Protein AF-A0A9D6LEV8-F1 (afdb_monomer_lite)

Secondary structure (DSSP, 8-state):
-------------------SSSHHHHHHHHHHHHHHHHHHHHHHHHHHHHHHHHHHHHHHHHHHHHHHHHHHHHHHHHHHHHHHHHHHHHHHHHHHHHHHHHHHHHHHHHHHHHHHHHHHHHHHHHHHHHHHHHHHHHHHHHHHHHHHHHTTS---HHHHHHHHHHHHHHHHHHHHHS---------

Foldseek 3Di:
DDDDDDDDDDDDDDDDDDDDDPPVVVVVVVVVVVVVVVVVVVVVVVVVVVVVVVVVVVVVVVVVVVVVVVVVVVVVVVVVVVVVVVVVVVVVVVVVVVVVVVVVVVVVVVVVVVVVVLVVLLVVLVVVVVVLVVVVVVVVVVCVVVVVVVVPDDDDPVVVVVVVVVVVVSVVSNVVSDDDDDPPPDD

Sequence (187 aa):
MRILVWFQAATLALTVATPAAGANEADDQKMLRAQRLLRQVSQERDVLQAEVSQLKSQMNDLNQKLVSLKKNSENALARSRESNSVLSANVAQLTLNLRQTESAKNQLQETLTDQAQQIEFCEVNNVKLVQINRELVDRYEKKSAVDALLQREPLTQLKRVEFENIVQEYQDRIEQLTFKQKTISSQ

Structure (mmCIF, N/CA/C/O backbone):
data_AF-A0A9D6LEV8-F1
#
_entry.id   AF-A0A9D6LEV8-F1
#
loop_
_atom_site.group_PDB
_atom_site.id
_atom_site.type_symbol
_atom_site.label_atom_id
_atom_site.label_alt_id
_atom_site.label_comp_id
_atom_site.label_asym_id
_atom_site.label_entity_id
_atom_site.label_seq_id
_atom_site.pdbx_PDB_ins_code
_atom_site.Cartn_x
_atom_site.Cartn_y
_atom_site.Cartn_z
_atom_site.occupancy
_atom_site.B_iso_or_equiv
_atom_site.auth_seq_id
_atom_site.auth_comp_id
_atom_site.auth_asym_id
_atom_site.auth_atom_id
_atom_site.pdbx_PDB_model_num
ATOM 1 N N . MET A 1 1 ? 77.632 -34.900 -78.341 1.00 36.38 1 MET A N 1
ATOM 2 C CA . MET A 1 1 ? 77.253 -35.698 -79.534 1.00 36.38 1 MET A CA 1
ATOM 3 C C . MET A 1 1 ? 76.141 -34.933 -80.243 1.00 36.38 1 MET A C 1
ATOM 5 O O . MET A 1 1 ? 75.161 -34.662 -79.582 1.00 36.38 1 MET A O 1
ATOM 9 N N . ARG A 1 2 ? 76.196 -34.497 -81.503 1.00 37.88 2 ARG A N 1
ATOM 10 C CA . ARG A 1 2 ? 77.129 -34.701 -82.618 1.00 37.88 2 ARG A CA 1
ATOM 11 C C . ARG A 1 2 ? 77.201 -33.391 -83.415 1.00 37.88 2 ARG A C 1
ATOM 13 O O . ARG A 1 2 ? 76.214 -32.681 -83.552 1.00 37.88 2 ARG A O 1
ATOM 20 N N . ILE A 1 3 ? 78.405 -33.123 -83.892 1.00 44.09 3 ILE A N 1
ATOM 21 C CA . ILE A 1 3 ? 78.811 -32.062 -84.811 1.00 44.09 3 ILE A CA 1
ATOM 22 C C . ILE A 1 3 ? 78.230 -32.353 -86.200 1.00 44.09 3 ILE A C 1
ATOM 24 O O . ILE A 1 3 ? 78.235 -33.516 -86.601 1.00 44.09 3 ILE A O 1
ATOM 28 N N . LEU A 1 4 ? 77.834 -31.318 -86.946 1.00 41.16 4 LEU A N 1
ATOM 29 C CA . LEU A 1 4 ? 78.072 -31.253 -88.393 1.00 41.16 4 LEU A CA 1
ATOM 30 C C . LEU A 1 4 ? 77.969 -29.808 -88.889 1.00 41.16 4 LEU A C 1
ATOM 32 O O . LEU A 1 4 ? 76.901 -29.253 -89.118 1.00 41.16 4 LEU A O 1
ATOM 36 N N . VAL A 1 5 ? 79.158 -29.227 -89.007 1.00 42.88 5 VAL A N 1
ATOM 37 C CA . VAL A 1 5 ? 79.503 -28.062 -89.814 1.00 42.88 5 VAL A CA 1
ATOM 38 C C . VAL A 1 5 ? 79.320 -28.432 -91.284 1.00 42.88 5 VAL A C 1
ATOM 40 O O . VAL A 1 5 ? 79.865 -29.449 -91.707 1.00 42.88 5 VAL A O 1
ATOM 43 N N . TRP A 1 6 ? 78.635 -27.590 -92.058 1.00 39.69 6 TRP A N 1
ATOM 44 C CA . TRP A 1 6 ? 78.894 -27.452 -93.489 1.00 39.69 6 TRP A CA 1
ATOM 45 C C . TRP A 1 6 ? 79.024 -25.976 -93.851 1.00 39.69 6 TRP A C 1
ATOM 47 O O . TRP A 1 6 ? 78.330 -25.103 -93.337 1.00 39.69 6 TRP A O 1
ATOM 57 N N . PHE A 1 7 ? 80.031 -25.755 -94.677 1.00 41.12 7 PHE A N 1
ATOM 58 C CA . PHE A 1 7 ? 80.683 -24.513 -95.053 1.00 41.12 7 PHE A CA 1
ATOM 59 C C . PHE A 1 7 ? 80.151 -24.049 -96.420 1.00 41.12 7 PHE A C 1
ATOM 61 O O . PHE A 1 7 ? 79.581 -24.859 -97.146 1.00 41.12 7 PHE A O 1
ATOM 68 N N . GLN A 1 8 ? 80.512 -22.816 -96.798 1.00 39.72 8 GLN A N 1
ATOM 69 C CA . GLN A 1 8 ? 80.404 -22.173 -98.127 1.00 39.72 8 GLN A CA 1
ATOM 70 C C . GLN A 1 8 ? 79.101 -21.375 -98.333 1.00 39.72 8 GLN A C 1
ATOM 72 O O . GLN A 1 8 ? 78.016 -21.930 -98.427 1.00 39.72 8 GLN A O 1
ATOM 77 N N . ALA A 1 9 ? 79.134 -20.049 -98.174 1.00 40.38 9 ALA A N 1
ATOM 78 C CA . ALA A 1 9 ? 79.687 -19.037 -99.090 1.00 40.38 9 ALA A CA 1
ATOM 79 C C . ALA A 1 9 ? 78.703 -18.687 -100.212 1.00 40.38 9 ALA A C 1
ATOM 81 O O . ALA A 1 9 ? 78.437 -19.521 -101.064 1.00 40.38 9 ALA A O 1
ATOM 82 N N . ALA A 1 10 ? 78.225 -17.439 -100.223 1.00 44.28 10 ALA A N 1
ATOM 83 C CA . ALA A 1 10 ? 78.190 -16.583 -101.412 1.00 44.28 10 ALA A CA 1
ATOM 84 C C . ALA A 1 10 ? 77.431 -15.273 -101.128 1.00 44.28 10 ALA A C 1
ATOM 86 O O . ALA A 1 10 ? 76.244 -15.261 -100.826 1.00 44.28 10 ALA A O 1
ATOM 87 N N . THR A 1 11 ? 78.179 -14.182 -101.298 1.00 42.56 11 THR A N 1
ATOM 88 C CA . THR A 1 11 ? 77.782 -12.934 -101.971 1.00 42.56 11 THR A CA 1
ATOM 89 C C . THR A 1 11 ? 76.697 -12.042 -101.364 1.00 42.56 11 THR A C 1
ATOM 91 O O . THR A 1 11 ? 75.498 -12.254 -101.513 1.00 42.56 11 THR A O 1
ATOM 94 N N . LEU A 1 12 ? 77.203 -10.934 -100.811 1.00 41.72 12 LEU A N 1
ATOM 95 C CA . LEU A 1 12 ? 76.707 -9.565 -100.965 1.00 41.72 12 LEU A CA 1
ATOM 96 C C . LEU A 1 12 ? 75.712 -9.378 -102.132 1.00 41.72 12 LEU A C 1
ATOM 98 O O . LEU A 1 12 ? 76.092 -9.453 -103.299 1.00 41.72 12 LEU A O 1
ATOM 102 N N . ALA A 1 13 ? 74.489 -8.979 -101.798 1.00 39.97 13 ALA A N 1
ATOM 103 C CA . ALA A 1 13 ? 73.697 -8.072 -102.616 1.00 39.97 13 ALA A CA 1
ATOM 104 C C . ALA A 1 13 ? 73.079 -7.038 -101.673 1.00 39.97 13 ALA A C 1
ATOM 106 O O . ALA A 1 13 ? 72.082 -7.274 -100.993 1.00 39.97 13 ALA A O 1
ATOM 107 N N . LEU A 1 14 ? 73.759 -5.898 -101.587 1.00 42.69 14 LEU A N 1
ATOM 108 C CA . LEU A 1 14 ? 73.259 -4.685 -100.972 1.00 42.69 14 LEU A CA 1
ATOM 109 C C . LEU A 1 14 ? 72.169 -4.121 -101.893 1.00 42.69 14 LEU A C 1
ATOM 111 O O . LEU A 1 14 ? 72.473 -3.435 -102.864 1.00 42.69 14 LEU A O 1
ATOM 115 N N . THR A 1 15 ? 70.903 -4.395 -101.593 1.00 45.06 15 THR A N 1
ATOM 116 C CA . THR A 1 15 ? 69.793 -3.564 -102.072 1.00 45.06 15 THR A CA 1
ATOM 117 C C . THR A 1 15 ? 69.076 -2.989 -100.870 1.00 45.06 15 THR A C 1
ATOM 119 O O . THR A 1 15 ? 68.341 -3.665 -100.153 1.00 45.06 15 THR A O 1
ATOM 122 N N . VAL A 1 16 ? 69.372 -1.716 -100.647 1.00 47.59 16 VAL A N 1
ATOM 123 C CA . VAL A 1 16 ? 68.740 -0.836 -99.680 1.00 47.59 16 VAL A CA 1
ATOM 124 C C . VAL A 1 16 ? 67.316 -0.562 -100.162 1.00 47.59 16 VAL A C 1
ATOM 126 O O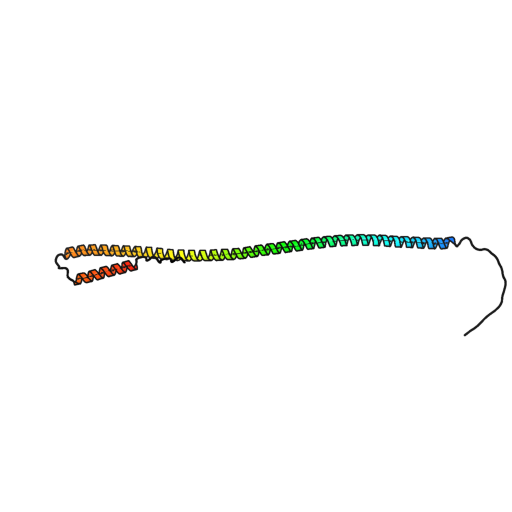 . VAL A 1 16 ? 67.122 0.067 -101.196 1.00 47.59 16 VAL A O 1
ATOM 129 N N . ALA A 1 17 ? 66.328 -1.031 -99.412 1.00 48.88 17 ALA A N 1
ATOM 130 C CA . ALA A 1 17 ? 64.976 -0.485 -99.410 1.00 48.88 17 ALA A CA 1
ATOM 131 C C . ALA A 1 17 ? 64.393 -0.734 -98.017 1.00 48.88 17 ALA A C 1
ATOM 133 O O . ALA A 1 17 ? 63.655 -1.688 -97.778 1.00 48.88 17 ALA A O 1
ATOM 134 N N . THR A 1 18 ? 64.824 0.080 -97.055 1.00 51.38 18 THR A N 1
ATOM 135 C CA . THR A 1 18 ? 64.170 0.158 -95.751 1.00 51.38 18 THR A CA 1
ATOM 136 C C . THR A 1 18 ? 62.807 0.852 -95.866 1.00 51.38 18 THR A C 1
ATOM 138 O O . THR A 1 18 ? 62.555 1.605 -96.807 1.00 51.38 18 THR A O 1
ATOM 141 N N . PRO A 1 19 ? 61.908 0.540 -94.923 1.00 56.62 19 PRO A N 1
ATOM 142 C CA . PRO A 1 19 ? 60.465 0.535 -95.094 1.00 56.62 19 PRO A CA 1
ATOM 143 C C . PRO A 1 19 ? 59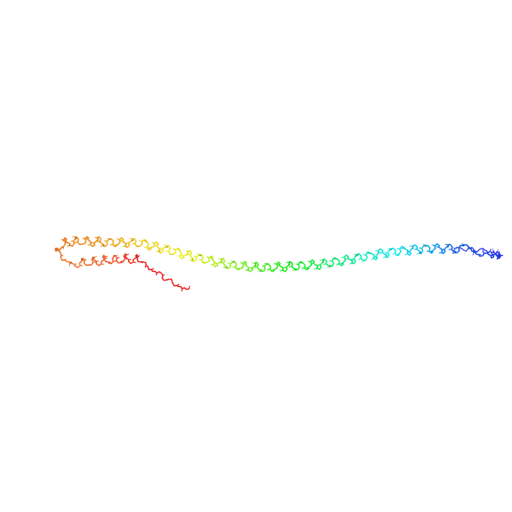.834 1.847 -94.627 1.00 56.62 19 PRO A C 1
ATOM 145 O O . PRO A 1 19 ? 60.359 2.520 -93.745 1.00 56.62 19 PRO A O 1
ATOM 148 N N . ALA A 1 20 ? 58.649 2.169 -95.135 1.00 47.59 20 ALA A N 1
ATOM 149 C CA . ALA A 1 20 ? 57.824 3.231 -94.564 1.00 47.59 20 ALA A CA 1
ATOM 150 C C . ALA A 1 20 ? 56.335 2.916 -94.761 1.00 47.59 20 ALA A C 1
ATOM 152 O O . ALA A 1 20 ? 55.644 3.584 -95.520 1.00 47.59 20 ALA A O 1
ATOM 153 N N . ALA A 1 21 ? 55.853 1.857 -94.102 1.00 51.50 21 ALA A N 1
ATOM 154 C CA . ALA A 1 21 ? 54.410 1.631 -93.935 1.00 51.50 21 ALA A CA 1
ATOM 155 C C . ALA A 1 21 ? 54.025 0.858 -92.652 1.00 51.50 21 ALA A C 1
ATOM 157 O O . ALA A 1 21 ? 52.918 1.034 -92.174 1.00 51.50 21 ALA A O 1
ATOM 158 N N . GLY A 1 22 ? 54.916 0.063 -92.035 1.00 53.84 22 GLY A N 1
ATOM 159 C CA . GLY A 1 22 ? 54.546 -0.818 -90.904 1.00 53.84 22 GLY A CA 1
ATOM 160 C C . GLY A 1 22 ? 54.921 -0.364 -89.481 1.00 53.84 22 GLY A C 1
ATOM 161 O O . GLY A 1 22 ? 54.563 -1.045 -88.525 1.00 53.84 22 GLY A O 1
ATOM 162 N N . ALA A 1 23 ? 55.654 0.741 -89.299 1.00 53.84 23 ALA A N 1
ATOM 163 C CA . ALA A 1 23 ? 56.071 1.195 -87.961 1.00 53.84 23 ALA A CA 1
ATOM 164 C C . ALA A 1 23 ? 54.971 1.982 -87.221 1.00 53.84 23 ALA A C 1
ATOM 166 O O . ALA A 1 23 ? 54.854 1.878 -86.005 1.00 53.84 23 ALA A O 1
ATOM 167 N N . ASN A 1 24 ? 54.120 2.703 -87.956 1.00 56.81 24 ASN A N 1
ATOM 168 C CA . ASN A 1 24 ? 53.060 3.525 -87.367 1.00 56.81 24 ASN A CA 1
ATOM 169 C C . ASN A 1 24 ? 51.861 2.678 -86.889 1.00 56.81 24 ASN A C 1
ATOM 171 O O . ASN A 1 24 ? 51.295 2.959 -85.840 1.00 56.81 24 ASN A O 1
ATOM 175 N N . GLU A 1 25 ? 51.522 1.581 -87.577 1.00 59.00 25 GLU A N 1
ATOM 176 C CA . GLU A 1 25 ? 50.365 0.736 -87.223 1.00 59.00 25 GLU A CA 1
ATOM 177 C C . GLU A 1 25 ? 50.579 -0.100 -85.946 1.00 59.00 25 GLU A C 1
ATOM 179 O O . GLU A 1 25 ? 49.651 -0.299 -85.158 1.00 59.00 25 GLU A O 1
ATOM 184 N N . ALA A 1 26 ? 51.802 -0.587 -85.705 1.00 64.62 26 ALA A N 1
ATOM 185 C CA . ALA A 1 26 ? 52.124 -1.372 -84.510 1.00 64.62 26 ALA A CA 1
ATOM 186 C C . ALA A 1 26 ? 52.161 -0.511 -83.236 1.00 64.62 26 ALA A C 1
ATOM 188 O O . ALA A 1 26 ? 51.770 -0.979 -82.159 1.00 64.62 26 ALA A O 1
ATOM 189 N N . ASP A 1 27 ? 52.604 0.741 -83.348 1.00 71.44 27 ASP A N 1
ATOM 190 C CA . ASP A 1 27 ? 52.589 1.694 -82.240 1.00 71.44 27 ASP A CA 1
ATOM 191 C C . ASP A 1 27 ? 51.183 2.268 -82.000 1.00 71.44 27 ASP A C 1
ATOM 193 O O . ASP A 1 27 ? 50.771 2.365 -80.840 1.00 71.44 27 ASP A O 1
ATOM 197 N N . ASP A 1 28 ? 50.374 2.466 -83.047 1.00 75.81 28 ASP A N 1
ATOM 198 C CA . ASP A 1 28 ? 48.942 2.774 -82.915 1.00 75.81 28 ASP A CA 1
ATOM 199 C C . ASP A 1 28 ? 48.170 1.642 -82.214 1.00 75.81 28 ASP A C 1
ATOM 201 O O . ASP A 1 28 ? 47.355 1.882 -81.316 1.00 75.81 28 ASP A O 1
ATOM 205 N N . GLN A 1 29 ? 48.456 0.375 -82.536 1.00 81.50 29 GLN A N 1
ATOM 206 C CA . GLN A 1 29 ? 47.789 -0.761 -81.895 1.00 81.50 29 GLN A CA 1
ATOM 207 C C . GLN A 1 29 ? 48.132 -0.881 -80.398 1.00 81.50 29 GLN A C 1
ATOM 209 O O . GLN A 1 29 ? 47.261 -1.223 -79.586 1.00 81.50 29 GLN A O 1
ATOM 214 N N . LYS A 1 30 ? 49.381 -0.593 -80.008 1.00 83.38 30 LYS A N 1
ATOM 215 C CA . LYS A 1 30 ? 49.798 -0.541 -78.595 1.00 83.38 30 LYS A CA 1
ATOM 216 C C . LYS A 1 30 ? 49.167 0.645 -77.873 1.00 83.38 30 LYS A C 1
ATOM 218 O O . LYS A 1 30 ? 48.672 0.462 -76.761 1.00 83.38 30 LYS A O 1
ATOM 223 N N . MET A 1 31 ? 49.109 1.812 -78.515 1.00 83.69 31 MET A N 1
ATOM 224 C CA . MET A 1 31 ? 48.456 3.008 -77.978 1.00 83.69 31 MET A CA 1
ATOM 225 C C . MET A 1 31 ? 46.972 2.748 -77.690 1.00 83.69 31 MET A C 1
ATOM 227 O O . MET A 1 31 ? 46.488 3.048 -76.602 1.00 83.69 31 MET A O 1
ATOM 231 N N . LEU A 1 32 ? 46.258 2.083 -78.601 1.00 86.12 32 LEU A N 1
ATOM 232 C CA . LEU A 1 32 ? 44.849 1.713 -78.412 1.00 86.12 32 LEU A CA 1
ATOM 233 C C . LEU A 1 32 ? 44.633 0.686 -77.288 1.00 86.12 32 LEU A C 1
ATOM 235 O O . LEU A 1 32 ? 43.587 0.686 -76.632 1.00 86.12 32 LEU A O 1
ATOM 239 N N . ARG A 1 33 ? 45.583 -0.229 -77.061 1.00 86.50 33 ARG A N 1
ATOM 240 C CA . ARG A 1 33 ? 45.534 -1.160 -75.918 1.00 86.50 33 ARG A CA 1
ATOM 241 C C . ARG A 1 33 ? 45.810 -0.427 -74.608 1.00 86.50 33 ARG A C 1
ATOM 243 O O . ARG A 1 33 ? 45.048 -0.602 -73.663 1.00 86.50 33 ARG A O 1
ATOM 250 N N . ALA A 1 34 ? 46.822 0.436 -74.577 1.00 87.06 34 ALA A N 1
ATOM 251 C CA . ALA A 1 34 ? 47.131 1.276 -73.425 1.00 87.06 34 ALA A CA 1
ATOM 252 C C . ALA A 1 34 ? 45.959 2.207 -73.073 1.00 87.06 34 ALA A C 1
ATOM 254 O O . ALA A 1 34 ? 45.585 2.309 -71.909 1.00 87.06 34 ALA A O 1
ATOM 255 N N . GLN A 1 35 ? 45.303 2.804 -74.071 1.00 90.81 35 GLN A N 1
ATOM 256 C CA . GLN A 1 35 ? 44.132 3.658 -73.874 1.00 90.81 35 GLN A CA 1
ATOM 257 C C . GLN A 1 35 ? 42.928 2.883 -73.314 1.00 90.81 35 GLN A C 1
ATOM 259 O O . GLN A 1 35 ? 42.202 3.402 -72.465 1.00 90.81 35 GLN A O 1
ATOM 264 N N . ARG A 1 36 ? 42.711 1.634 -73.752 1.00 90.81 36 ARG A N 1
ATOM 265 C CA . ARG A 1 36 ? 41.665 0.756 -73.198 1.00 90.81 36 ARG A CA 1
ATOM 266 C C . ARG A 1 36 ? 41.959 0.345 -71.758 1.00 90.81 36 ARG A C 1
ATOM 268 O O . ARG A 1 36 ? 41.063 0.439 -70.926 1.00 90.81 36 ARG A O 1
ATOM 275 N N . LEU A 1 37 ? 43.200 -0.041 -71.463 1.00 91.50 37 LEU A N 1
ATOM 276 C CA . LEU A 1 37 ? 43.627 -0.376 -70.103 1.00 91.50 37 LEU A CA 1
ATOM 277 C C . LEU A 1 37 ? 43.507 0.831 -69.169 1.00 91.50 37 LEU A C 1
ATOM 279 O O . LEU A 1 37 ? 42.988 0.698 -68.069 1.00 91.50 37 LEU A O 1
ATOM 283 N N . LEU A 1 38 ? 43.895 2.026 -69.621 1.00 89.19 38 LEU A N 1
ATOM 284 C CA . LEU A 1 38 ? 43.760 3.250 -68.831 1.00 89.19 38 LEU A CA 1
ATOM 285 C C . LEU A 1 38 ? 42.291 3.582 -68.534 1.00 89.19 38 LEU A C 1
ATOM 287 O O . LEU A 1 38 ? 41.966 3.979 -67.418 1.00 89.19 38 LEU A O 1
ATOM 291 N N . ARG A 1 39 ? 41.389 3.384 -69.507 1.00 91.75 39 ARG A N 1
ATOM 292 C CA . ARG A 1 39 ? 39.941 3.524 -69.283 1.00 91.75 39 ARG A CA 1
ATOM 293 C C . ARG A 1 39 ? 39.418 2.505 -68.277 1.00 91.75 39 ARG A C 1
ATOM 295 O O . ARG A 1 39 ? 38.654 2.894 -67.404 1.00 91.75 39 ARG A O 1
ATOM 302 N N . GLN A 1 40 ? 39.837 1.245 -68.373 1.00 93.00 40 GLN A N 1
ATOM 303 C CA . GLN A 1 40 ? 39.421 0.199 -67.440 1.00 93.00 40 GLN A CA 1
ATOM 304 C C . GLN A 1 40 ? 39.900 0.502 -66.014 1.00 93.00 40 GLN A C 1
ATOM 306 O O . GLN A 1 40 ? 39.094 0.519 -65.092 1.00 93.00 40 GLN A O 1
ATOM 311 N N . VAL A 1 41 ? 41.178 0.851 -65.844 1.00 92.81 41 VAL A N 1
ATOM 312 C CA . VAL A 1 41 ? 41.736 1.233 -64.537 1.00 92.81 41 VAL A CA 1
ATOM 313 C C . VAL A 1 41 ? 41.055 2.493 -63.991 1.00 92.81 41 VAL A C 1
ATOM 315 O O . VAL A 1 41 ? 40.800 2.583 -62.793 1.00 92.81 41 VAL A O 1
ATOM 318 N N . SER A 1 42 ? 40.710 3.462 -64.847 1.00 91.31 42 SER A N 1
ATOM 319 C CA . SER A 1 42 ? 39.938 4.640 -64.425 1.00 91.31 42 SER A CA 1
ATOM 320 C C . SER A 1 42 ? 38.533 4.261 -63.959 1.00 91.31 42 SER A C 1
ATOM 322 O O . SER A 1 42 ? 38.093 4.771 -62.937 1.00 91.31 42 SER A O 1
ATOM 324 N N . GLN A 1 43 ? 37.842 3.366 -64.671 1.00 94.25 43 GLN A N 1
ATOM 325 C CA . GLN A 1 43 ? 36.515 2.884 -64.277 1.00 94.25 43 GLN A CA 1
ATOM 326 C C . GLN A 1 43 ? 36.567 2.117 -62.953 1.00 94.25 43 GLN A C 1
ATOM 328 O O . GLN A 1 43 ? 35.750 2.368 -62.074 1.00 94.25 43 GLN A O 1
ATOM 333 N N . GLU A 1 44 ? 37.548 1.230 -62.778 1.00 93.69 44 GLU A N 1
ATOM 334 C CA . GLU A 1 44 ? 37.757 0.490 -61.530 1.00 93.69 44 GLU A CA 1
ATOM 335 C C . GLU A 1 44 ? 38.067 1.438 -60.364 1.00 93.69 44 GLU A C 1
ATOM 337 O O . GLU A 1 44 ? 37.483 1.299 -59.291 1.00 93.69 44 GLU A O 1
ATOM 342 N N . ARG A 1 45 ? 38.911 2.459 -60.580 1.00 94.62 45 ARG A N 1
ATOM 343 C CA . ARG A 1 45 ? 39.154 3.519 -59.590 1.00 94.62 45 ARG A CA 1
ATOM 344 C C . ARG A 1 45 ? 37.859 4.240 -59.221 1.00 94.62 45 ARG A C 1
ATOM 346 O O . ARG A 1 45 ? 37.616 4.446 -58.039 1.00 94.62 45 ARG A O 1
ATOM 353 N N . ASP A 1 46 ? 37.048 4.624 -60.202 1.00 94.62 46 ASP A N 1
ATOM 354 C CA . ASP A 1 46 ? 35.818 5.386 -59.964 1.00 94.62 46 ASP A CA 1
ATOM 355 C C . ASP A 1 46 ? 34.775 4.552 -59.202 1.00 94.62 46 ASP A C 1
ATOM 357 O O . ASP A 1 46 ? 34.138 5.059 -58.277 1.00 94.62 46 ASP A O 1
ATOM 361 N N . VAL A 1 47 ? 34.661 3.256 -59.516 1.00 95.50 47 VAL A N 1
ATOM 362 C CA . VAL A 1 47 ? 33.801 2.303 -58.794 1.00 95.50 47 VAL A CA 1
ATOM 363 C C . VAL A 1 47 ? 34.284 2.102 -57.358 1.00 95.50 47 VAL A C 1
ATOM 365 O O . VAL A 1 47 ? 33.497 2.250 -56.425 1.00 95.50 47 VAL A O 1
ATOM 368 N N . LEU A 1 48 ? 35.576 1.835 -57.155 1.00 94.94 48 LEU A N 1
ATOM 369 C CA . LEU A 1 48 ? 36.146 1.661 -55.815 1.00 94.94 48 LEU A CA 1
ATOM 370 C C . LEU A 1 48 ? 36.050 2.950 -54.991 1.00 94.94 48 LEU A C 1
ATOM 372 O O . LEU A 1 48 ? 35.771 2.907 -53.794 1.00 94.94 48 LEU A O 1
ATOM 376 N N . GLN A 1 49 ? 36.237 4.113 -55.616 1.00 95.94 49 GLN A N 1
ATOM 377 C CA . GLN A 1 49 ? 36.083 5.405 -54.956 1.00 95.94 49 GLN A CA 1
ATOM 378 C C . GLN A 1 49 ? 34.626 5.655 -54.542 1.00 95.94 49 GLN A C 1
ATOM 380 O O . GLN A 1 49 ? 34.385 6.159 -53.439 1.00 95.94 49 GLN A O 1
ATOM 385 N N . ALA A 1 50 ? 33.657 5.255 -55.371 1.00 95.38 50 ALA A N 1
ATOM 386 C CA . ALA A 1 50 ? 32.242 5.276 -55.015 1.00 95.38 50 ALA A CA 1
ATOM 387 C C . ALA A 1 50 ? 31.938 4.322 -53.845 1.00 95.38 50 ALA A C 1
ATOM 389 O O . ALA A 1 50 ? 31.303 4.739 -52.875 1.00 95.38 50 ALA A O 1
ATOM 390 N N . GLU A 1 51 ? 32.459 3.094 -53.865 1.00 95.94 51 GLU A N 1
ATOM 391 C CA . GLU A 1 51 ? 32.251 2.104 -52.800 1.00 95.94 51 GLU A CA 1
ATOM 392 C C . GLU A 1 51 ? 32.862 2.548 -51.463 1.00 95.94 51 GLU A C 1
ATOM 394 O O . GLU A 1 51 ? 32.199 2.486 -50.428 1.00 95.94 51 GLU A O 1
ATOM 399 N N . VAL A 1 52 ? 34.079 3.107 -51.468 1.00 96.06 52 VAL A N 1
ATOM 400 C CA . VAL A 1 52 ? 34.701 3.694 -50.268 1.00 96.06 52 VAL A CA 1
ATOM 401 C C . VAL A 1 52 ? 33.856 4.842 -49.722 1.00 96.06 52 VAL A C 1
ATOM 403 O O . VAL A 1 52 ? 33.672 4.949 -48.508 1.00 96.06 52 VAL A O 1
ATOM 406 N N . SER A 1 53 ? 33.316 5.701 -50.594 1.00 96.06 53 SER A N 1
ATOM 407 C CA . SER A 1 53 ? 32.440 6.795 -50.162 1.00 96.06 53 SER A CA 1
ATOM 408 C C . SER A 1 53 ? 31.142 6.276 -49.527 1.00 96.06 53 SER A C 1
ATOM 410 O O . SER A 1 53 ? 30.716 6.786 -48.486 1.00 96.06 53 SER A O 1
ATOM 412 N N . GLN A 1 54 ? 30.567 5.209 -50.089 1.00 96.75 54 GLN A N 1
ATOM 413 C CA . GLN A 1 54 ? 29.350 4.572 -49.599 1.00 96.75 54 GLN A CA 1
ATOM 414 C C . GLN A 1 54 ? 29.586 3.858 -48.266 1.00 96.75 54 GLN A C 1
ATOM 416 O O . GLN A 1 54 ? 28.845 4.092 -47.312 1.00 96.75 54 GLN A O 1
ATOM 421 N N . LEU A 1 55 ? 30.640 3.048 -48.158 1.00 96.38 55 LEU A N 1
ATOM 422 C CA . LEU A 1 55 ? 31.026 2.375 -46.916 1.00 96.38 55 LEU A CA 1
ATOM 423 C C . LEU A 1 55 ? 31.344 3.384 -45.812 1.00 96.38 55 LEU A C 1
ATOM 425 O O . LEU A 1 55 ? 30.931 3.197 -44.670 1.00 96.38 55 LEU A O 1
ATOM 429 N N . LYS A 1 56 ? 32.011 4.495 -46.143 1.00 96.81 56 LYS A N 1
ATOM 430 C CA . LYS A 1 56 ? 32.271 5.580 -45.187 1.00 96.81 56 LYS A CA 1
ATOM 431 C C . LYS A 1 56 ? 30.976 6.244 -44.713 1.00 96.81 56 LYS A C 1
ATOM 433 O O . LYS A 1 56 ? 30.849 6.548 -43.529 1.00 96.81 56 LYS A O 1
ATOM 438 N N . SER A 1 57 ? 30.007 6.447 -45.607 1.00 97.00 57 SER A N 1
ATOM 439 C CA . SER A 1 57 ? 28.681 6.960 -45.244 1.00 97.00 57 SER A CA 1
ATOM 440 C C . SER A 1 57 ? 27.927 5.990 -44.328 1.00 97.00 57 SER A C 1
ATOM 442 O O . SER A 1 57 ? 27.440 6.407 -43.278 1.00 97.00 57 SER A O 1
ATOM 444 N N . GLN A 1 58 ? 27.912 4.696 -44.661 1.00 96.94 58 GLN A N 1
ATOM 445 C CA . GLN A 1 58 ? 27.297 3.658 -43.831 1.00 96.94 58 GLN A CA 1
ATOM 446 C C . GLN A 1 58 ? 27.971 3.551 -42.460 1.00 96.94 58 GLN A C 1
ATOM 448 O O . GLN A 1 58 ? 27.284 3.480 -41.448 1.00 96.94 58 GLN A O 1
ATOM 453 N N . MET A 1 59 ? 29.303 3.596 -42.400 1.00 95.81 59 MET A N 1
ATOM 454 C CA . MET A 1 59 ? 30.051 3.559 -41.142 1.00 95.81 59 MET A CA 1
ATOM 455 C C . MET A 1 59 ? 29.694 4.749 -40.244 1.00 95.81 59 MET A C 1
ATOM 457 O O . MET A 1 59 ? 29.446 4.565 -39.053 1.00 95.81 59 MET A O 1
ATOM 461 N N . ASN A 1 60 ? 29.573 5.949 -40.819 1.00 97.06 60 ASN A N 1
ATOM 462 C CA . ASN A 1 60 ? 29.135 7.133 -40.083 1.00 97.06 60 ASN A CA 1
ATOM 463 C C . ASN A 1 60 ? 27.690 7.000 -39.571 1.00 97.06 60 ASN A C 1
ATOM 465 O O . ASN A 1 60 ? 27.435 7.325 -38.412 1.00 97.06 60 ASN A O 1
ATOM 469 N N . ASP A 1 61 ? 26.763 6.502 -40.394 1.00 97.50 61 ASP A N 1
ATOM 470 C CA . ASP A 1 61 ? 25.363 6.276 -40.005 1.00 97.50 61 ASP A CA 1
ATOM 471 C C . ASP A 1 61 ? 25.238 5.216 -38.898 1.00 97.50 61 ASP A C 1
ATOM 473 O O . ASP A 1 61 ? 24.590 5.452 -37.876 1.00 97.50 61 ASP A O 1
ATOM 477 N N . LEU A 1 62 ? 25.925 4.075 -39.034 1.00 96.81 62 LEU A N 1
ATOM 478 C CA . LEU A 1 62 ? 25.962 3.046 -37.993 1.00 96.81 62 LEU A CA 1
ATOM 479 C C . LEU A 1 62 ? 26.565 3.582 -36.693 1.00 96.81 62 LEU A C 1
ATOM 481 O O . LEU A 1 62 ? 26.037 3.296 -35.620 1.00 96.81 62 LEU A O 1
ATOM 485 N N . ASN A 1 63 ? 27.635 4.375 -36.767 1.00 97.31 63 ASN A N 1
ATOM 486 C CA . ASN A 1 63 ? 28.251 4.957 -35.581 1.00 97.31 63 ASN A CA 1
ATOM 487 C C . ASN A 1 63 ? 27.304 5.952 -34.884 1.00 97.31 63 ASN A C 1
ATOM 489 O O . ASN A 1 63 ? 27.156 5.912 -33.662 1.00 97.31 63 ASN A O 1
ATOM 493 N N . GLN A 1 64 ? 26.592 6.792 -35.645 1.00 97.50 64 GLN A N 1
ATOM 494 C CA . GLN A 1 64 ? 25.559 7.681 -35.100 1.00 97.50 64 GLN A CA 1
ATOM 495 C C . GLN A 1 64 ? 24.415 6.893 -34.450 1.00 97.50 64 GLN A C 1
ATOM 497 O O . GLN A 1 64 ? 24.006 7.205 -33.327 1.00 97.50 64 GLN A O 1
ATOM 502 N N . LYS A 1 65 ? 23.935 5.832 -35.110 1.00 97.62 65 LYS A N 1
ATOM 503 C CA . LYS A 1 65 ? 22.903 4.941 -34.568 1.00 97.62 65 LYS A CA 1
ATOM 504 C C . LYS A 1 65 ? 23.362 4.271 -33.280 1.00 97.62 65 LYS A C 1
ATOM 506 O O . LYS A 1 65 ? 22.616 4.310 -32.307 1.00 97.62 65 LYS A O 1
ATOM 511 N N . LEU A 1 66 ? 24.586 3.746 -33.225 1.00 97.38 66 LEU A N 1
ATOM 512 C CA . LEU A 1 66 ? 25.152 3.120 -32.028 1.00 97.38 66 LEU A CA 1
ATOM 513 C C . LEU A 1 66 ? 25.212 4.117 -30.867 1.00 97.38 66 LEU A C 1
ATOM 515 O O . LEU A 1 66 ? 24.714 3.816 -29.783 1.00 97.38 66 LEU A O 1
ATOM 519 N N . VAL A 1 67 ? 25.739 5.324 -31.094 1.00 97.88 67 VAL A N 1
ATO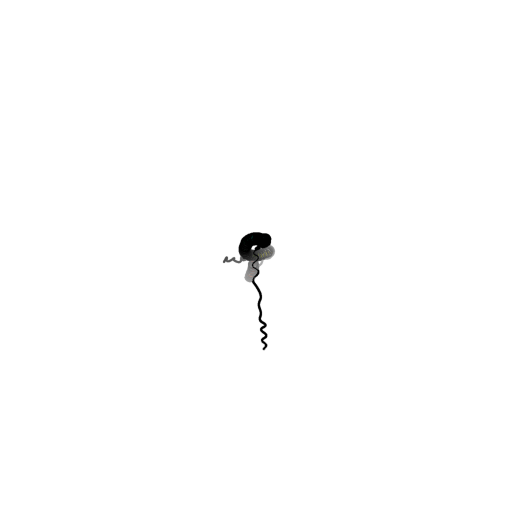M 520 C CA . VAL A 1 67 ? 25.797 6.374 -30.064 1.00 97.88 67 VAL A CA 1
ATOM 521 C C . VAL A 1 67 ? 24.395 6.742 -29.571 1.00 97.88 67 VAL A C 1
ATOM 523 O O . VAL A 1 67 ? 24.175 6.838 -28.362 1.00 97.88 67 VAL A O 1
ATOM 526 N N . SER A 1 68 ? 23.428 6.899 -30.480 1.00 97.19 68 SER A N 1
ATOM 527 C CA . SER A 1 68 ? 22.046 7.228 -30.112 1.00 97.19 68 SER A CA 1
ATOM 528 C C . SER A 1 68 ? 21.362 6.099 -29.332 1.00 97.19 68 SER A C 1
ATOM 530 O O . SER A 1 68 ? 20.724 6.352 -28.311 1.00 97.19 68 SER A O 1
ATOM 532 N N . LEU A 1 69 ? 21.550 4.846 -29.754 1.00 97.94 69 LEU A N 1
ATOM 533 C CA . LEU A 1 69 ? 20.965 3.672 -29.119 1.00 97.94 69 LEU A CA 1
ATOM 534 C C . LEU A 1 69 ? 21.574 3.442 -27.737 1.00 97.94 69 LEU A C 1
ATOM 536 O O . LEU A 1 69 ? 20.841 3.196 -26.783 1.00 97.94 69 LEU A O 1
ATOM 540 N N . LYS A 1 70 ? 22.897 3.599 -27.610 1.00 97.62 70 LYS A N 1
ATOM 541 C CA . LYS A 1 70 ? 23.603 3.532 -26.329 1.00 97.62 70 LYS A CA 1
ATOM 542 C C . LYS A 1 70 ? 23.076 4.591 -25.364 1.00 97.62 70 LYS A C 1
ATOM 544 O O . LYS A 1 70 ? 22.678 4.246 -24.256 1.00 97.62 70 LYS A O 1
ATOM 549 N N . LYS A 1 71 ? 22.961 5.846 -25.810 1.00 97.94 71 LYS A N 1
ATOM 550 C CA . LYS A 1 71 ? 22.399 6.938 -25.002 1.00 97.94 71 LYS A CA 1
ATOM 551 C C . LYS A 1 71 ? 20.956 6.653 -24.575 1.00 97.94 71 LYS A C 1
ATOM 553 O O . LYS A 1 71 ? 20.596 6.871 -23.422 1.00 97.94 71 LYS A O 1
ATOM 558 N N . ASN A 1 72 ? 20.123 6.145 -25.482 1.00 97.56 72 ASN A N 1
ATOM 559 C CA . ASN A 1 72 ? 18.737 5.794 -25.172 1.00 97.56 72 ASN A CA 1
ATOM 560 C C . ASN A 1 72 ? 18.650 4.640 -24.167 1.00 97.56 72 ASN A C 1
ATOM 562 O O . ASN A 1 72 ? 17.853 4.709 -23.235 1.00 97.56 72 ASN A O 1
ATOM 566 N N . SER A 1 73 ? 19.494 3.618 -24.320 1.00 96.12 73 SER A N 1
ATOM 567 C CA . SER A 1 73 ? 19.583 2.488 -23.394 1.00 96.12 73 SER A CA 1
ATOM 568 C C . SER A 1 73 ? 20.048 2.926 -22.004 1.00 96.12 73 SER A C 1
ATOM 570 O O . SER A 1 73 ? 19.464 2.511 -21.006 1.00 96.12 73 SER A O 1
ATOM 572 N N . GLU A 1 74 ? 21.069 3.779 -21.919 1.00 97.12 74 GLU A N 1
ATOM 573 C CA . GLU A 1 74 ? 21.565 4.328 -20.651 1.00 97.12 74 GLU A CA 1
ATOM 574 C C . GLU A 1 74 ? 20.491 5.179 -19.961 1.00 97.12 74 GLU A C 1
ATOM 576 O O . GLU A 1 74 ? 20.240 5.008 -18.768 1.00 97.12 74 GLU A O 1
ATOM 581 N N . ASN A 1 75 ? 19.781 6.021 -20.717 1.00 97.75 75 ASN A N 1
ATOM 582 C CA . ASN A 1 75 ? 18.668 6.817 -20.199 1.00 97.75 75 ASN A CA 1
ATOM 583 C C . ASN A 1 75 ? 17.502 5.945 -19.712 1.00 97.75 75 ASN A C 1
ATOM 585 O O . ASN A 1 75 ? 16.918 6.226 -18.666 1.00 97.75 75 ASN A O 1
ATOM 589 N N . ALA A 1 76 ? 17.149 4.890 -20.451 1.00 97.50 76 ALA A N 1
ATOM 590 C CA . ALA A 1 76 ? 16.102 3.954 -20.052 1.00 97.50 76 ALA A CA 1
ATOM 591 C C . ALA A 1 76 ? 16.487 3.199 -18.771 1.00 97.50 76 ALA A C 1
ATOM 593 O O . ALA A 1 76 ? 15.670 3.082 -17.857 1.00 97.50 76 ALA A O 1
ATOM 594 N N . LEU A 1 77 ? 17.745 2.761 -18.665 1.00 97.69 77 LEU A N 1
ATOM 595 C CA . LEU A 1 77 ? 18.263 2.097 -17.472 1.00 97.69 77 LEU A CA 1
ATOM 596 C C . LEU A 1 77 ? 18.281 3.038 -16.260 1.00 97.69 77 LEU A C 1
ATOM 598 O O . LEU A 1 77 ? 17.883 2.631 -15.171 1.00 97.69 77 LEU A O 1
ATOM 602 N N . ALA A 1 78 ? 18.692 4.296 -16.441 1.00 97.75 78 ALA A N 1
ATOM 603 C CA . ALA A 1 78 ? 18.667 5.304 -15.384 1.00 97.75 78 ALA A CA 1
ATOM 604 C C . ALA A 1 78 ? 17.238 5.566 -14.885 1.00 97.75 78 ALA A C 1
ATOM 606 O O . ALA A 1 78 ? 16.989 5.514 -13.683 1.00 97.75 78 ALA A O 1
ATOM 607 N N . ARG A 1 79 ? 16.277 5.748 -15.802 1.00 97.69 79 ARG A N 1
ATOM 608 C CA . ARG A 1 79 ? 14.854 5.924 -15.457 1.00 97.69 79 ARG A CA 1
ATOM 609 C C . ARG A 1 79 ? 14.273 4.709 -14.741 1.00 97.69 79 ARG A C 1
ATOM 611 O O . ARG A 1 79 ? 13.526 4.869 -13.784 1.00 97.69 79 ARG A O 1
ATOM 618 N N . SER A 1 80 ? 14.620 3.502 -15.187 1.00 97.25 80 SER A N 1
ATOM 619 C CA . SER A 1 80 ? 14.168 2.265 -14.544 1.00 97.25 80 SER A CA 1
ATOM 620 C C . SER A 1 80 ? 14.731 2.124 -13.128 1.00 97.25 80 SER A C 1
ATOM 622 O O . SER A 1 80 ? 13.990 1.770 -12.215 1.00 97.25 80 SER A O 1
ATOM 624 N N . ARG A 1 81 ? 16.011 2.456 -12.916 1.00 97.75 81 ARG A N 1
ATOM 625 C CA . ARG A 1 81 ? 16.632 2.456 -11.582 1.00 97.75 81 ARG A CA 1
ATOM 626 C C . ARG A 1 81 ? 15.984 3.468 -10.646 1.00 97.75 81 ARG A C 1
ATOM 628 O O . ARG A 1 81 ? 15.662 3.106 -9.519 1.00 97.75 81 ARG A O 1
ATOM 635 N N . GLU A 1 82 ? 15.751 4.685 -11.127 1.00 97.88 82 GLU A N 1
ATOM 636 C CA . GLU A 1 82 ? 15.070 5.729 -10.359 1.00 97.88 82 GLU A CA 1
ATOM 637 C C . GLU A 1 82 ? 13.655 5.285 -9.973 1.00 97.88 82 GLU A C 1
ATOM 639 O O . GLU A 1 82 ? 13.287 5.294 -8.802 1.00 97.88 82 GLU A O 1
ATOM 644 N N . SER A 1 83 ? 12.886 4.783 -10.944 1.00 98.00 83 SER A N 1
ATOM 645 C CA . SER A 1 83 ? 11.536 4.281 -10.696 1.00 98.00 83 SER A CA 1
ATOM 646 C C . SER A 1 83 ? 11.526 3.130 -9.688 1.00 98.00 83 SER A C 1
ATOM 648 O O . SER A 1 83 ? 10.711 3.151 -8.771 1.00 98.00 83 SER A O 1
ATOM 650 N N . ASN A 1 84 ? 12.447 2.169 -9.795 1.00 97.12 84 ASN A N 1
ATOM 651 C CA . ASN A 1 84 ? 12.564 1.076 -8.827 1.00 97.12 84 ASN A CA 1
ATOM 652 C C . ASN A 1 84 ? 12.941 1.574 -7.426 1.00 97.12 84 ASN A C 1
ATOM 654 O O . ASN A 1 84 ? 12.427 1.047 -6.441 1.00 97.12 84 ASN A O 1
ATOM 658 N N . SER A 1 85 ? 13.808 2.584 -7.321 1.00 97.94 85 SER A N 1
ATOM 659 C CA . SER A 1 85 ? 14.166 3.190 -6.035 1.00 97.94 85 SER A CA 1
ATOM 660 C C . SER A 1 85 ? 12.955 3.857 -5.379 1.00 97.94 85 SER A C 1
ATOM 662 O O . SER A 1 85 ? 12.647 3.564 -4.222 1.00 97.94 85 SER A O 1
ATOM 664 N N . VAL A 1 86 ? 12.205 4.659 -6.142 1.00 98.12 86 VAL A N 1
ATOM 665 C CA . VAL A 1 86 ? 10.969 5.307 -5.679 1.00 98.12 86 VAL A CA 1
ATOM 666 C C . VAL A 1 86 ? 9.915 4.272 -5.282 1.00 98.12 86 VAL A C 1
ATOM 668 O O . VAL A 1 86 ? 9.319 4.380 -4.212 1.00 98.12 86 VAL A O 1
ATOM 671 N N . LEU A 1 87 ? 9.700 3.235 -6.099 1.00 98.00 87 LEU A N 1
ATOM 672 C CA . LEU A 1 87 ? 8.759 2.160 -5.775 1.00 98.00 87 LEU A CA 1
ATOM 673 C C . LEU A 1 87 ? 9.168 1.432 -4.492 1.00 98.00 87 LEU A C 1
ATOM 675 O O . LEU A 1 87 ? 8.321 1.202 -3.633 1.00 98.00 87 LEU A O 1
ATOM 679 N N . SER A 1 88 ? 10.452 1.110 -4.329 1.00 97.75 88 SER A N 1
ATOM 680 C CA . SER A 1 88 ? 10.957 0.460 -3.117 1.00 97.75 88 SER A CA 1
ATOM 681 C C . SER A 1 88 ? 10.738 1.324 -1.872 1.00 97.75 88 SER A C 1
ATOM 683 O O . SER A 1 88 ? 10.339 0.799 -0.832 1.00 97.75 88 SER A O 1
ATOM 685 N N . ALA A 1 89 ? 10.969 2.637 -1.967 1.00 97.81 89 ALA A N 1
ATOM 686 C CA . ALA A 1 89 ? 10.724 3.569 -0.869 1.00 97.81 89 ALA A CA 1
ATOM 687 C C . ALA A 1 89 ? 9.228 3.651 -0.518 1.00 97.81 89 ALA A C 1
ATOM 689 O O . ALA A 1 89 ? 8.858 3.544 0.652 1.00 97.81 89 ALA A O 1
ATOM 690 N N . ASN A 1 90 ? 8.362 3.745 -1.530 1.00 98.12 90 ASN A N 1
ATOM 691 C CA . ASN A 1 90 ? 6.912 3.779 -1.342 1.00 98.12 90 ASN A CA 1
ATOM 692 C C . ASN A 1 90 ? 6.385 2.487 -0.709 1.00 98.12 90 ASN A C 1
ATOM 694 O O . ASN A 1 90 ? 5.570 2.544 0.207 1.00 98.12 90 ASN A O 1
ATOM 698 N N . VAL A 1 91 ? 6.864 1.319 -1.149 1.00 98.12 91 VAL A N 1
ATOM 699 C CA . VAL A 1 91 ? 6.479 0.025 -0.561 1.00 98.12 91 VAL A CA 1
ATOM 700 C C . VAL A 1 91 ? 6.896 -0.053 0.908 1.00 98.12 91 VAL A C 1
ATOM 702 O O . VAL A 1 91 ? 6.097 -0.482 1.745 1.00 98.12 91 VAL A O 1
ATOM 705 N N . ALA A 1 92 ? 8.105 0.400 1.250 1.00 97.69 92 ALA A N 1
ATOM 706 C CA . ALA A 1 92 ? 8.560 0.443 2.638 1.00 97.69 92 ALA A CA 1
ATOM 707 C C . ALA A 1 92 ? 7.672 1.361 3.496 1.00 97.69 92 ALA A C 1
ATOM 709 O O . ALA A 1 92 ? 7.221 0.955 4.569 1.00 97.69 92 ALA A O 1
ATOM 710 N N . GLN A 1 93 ? 7.352 2.559 3.000 1.00 98.00 93 GLN A N 1
ATOM 711 C CA . GLN A 1 93 ? 6.486 3.507 3.700 1.00 98.00 93 GLN A CA 1
ATOM 712 C C . GLN A 1 93 ? 5.057 2.974 3.872 1.00 98.00 93 GLN A C 1
ATOM 714 O O . GLN A 1 93 ? 4.502 3.038 4.967 1.00 98.00 93 GLN A O 1
ATOM 719 N N . LEU A 1 94 ? 4.470 2.395 2.821 1.00 97.94 94 LEU A N 1
ATOM 720 C CA . LEU A 1 94 ? 3.136 1.795 2.879 1.00 97.94 94 LEU A CA 1
ATOM 721 C C . LEU A 1 94 ? 3.083 0.631 3.870 1.00 97.94 94 LEU A C 1
ATOM 723 O O . LEU A 1 94 ? 2.117 0.512 4.616 1.00 97.94 94 LEU A O 1
ATOM 727 N N . THR A 1 95 ? 4.136 -0.184 3.930 1.00 98.06 95 THR A N 1
ATOM 728 C CA . THR A 1 95 ? 4.231 -1.289 4.894 1.00 98.06 95 THR A CA 1
ATOM 729 C C . THR A 1 95 ? 4.253 -0.775 6.335 1.00 98.06 95 THR A C 1
ATOM 731 O O . THR A 1 95 ? 3.587 -1.343 7.201 1.00 98.06 95 THR A O 1
ATOM 734 N N . LEU A 1 96 ? 4.987 0.309 6.608 1.00 98.00 96 LEU A N 1
ATOM 735 C CA . LEU A 1 96 ? 5.008 0.936 7.933 1.00 98.00 96 LEU A CA 1
ATOM 736 C C . LEU A 1 96 ? 3.641 1.519 8.306 1.00 98.00 96 LEU A C 1
ATOM 738 O O . LEU A 1 96 ? 3.142 1.244 9.397 1.00 98.00 96 LEU A O 1
ATOM 742 N N . ASN A 1 97 ? 3.012 2.255 7.389 1.00 97.88 97 ASN A N 1
ATOM 743 C CA . ASN A 1 97 ? 1.690 2.842 7.611 1.00 97.88 97 ASN A CA 1
ATOM 744 C C . ASN A 1 97 ? 0.623 1.768 7.855 1.00 97.88 97 ASN A C 1
ATOM 746 O O . ASN A 1 97 ? -0.231 1.927 8.727 1.00 97.88 97 ASN A O 1
ATOM 750 N N . LEU A 1 98 ? 0.679 0.660 7.111 1.00 98.12 98 LEU A N 1
ATOM 751 C CA . LEU A 1 98 ? -0.250 -0.455 7.267 1.00 98.12 98 LEU A CA 1
ATOM 752 C C . LEU A 1 98 ? -0.103 -1.099 8.648 1.00 98.12 98 LEU A C 1
ATOM 754 O O . LEU A 1 98 ? -1.099 -1.241 9.349 1.00 98.12 98 LEU A O 1
ATOM 758 N N . ARG A 1 99 ? 1.130 -1.364 9.099 1.00 97.88 99 ARG A N 1
ATOM 759 C CA . ARG A 1 99 ? 1.389 -1.886 10.454 1.00 97.88 99 ARG A CA 1
ATOM 760 C C . ARG A 1 99 ? 0.891 -0.950 11.554 1.00 97.88 99 ARG A C 1
ATOM 762 O O . ARG A 1 99 ? 0.298 -1.409 12.526 1.00 97.88 99 ARG A O 1
ATOM 769 N N . GLN A 1 100 ? 1.119 0.355 11.413 1.00 97.62 100 GLN A N 1
ATOM 770 C CA . GLN A 1 100 ? 0.621 1.348 12.371 1.00 97.62 100 GLN A CA 1
ATOM 771 C C . GLN A 1 100 ? -0.909 1.367 12.411 1.00 97.62 100 GLN A C 1
ATOM 773 O O . GLN A 1 100 ? -1.499 1.371 13.489 1.00 97.62 100 GLN A O 1
ATOM 778 N N . THR A 1 101 ? -1.548 1.323 11.241 1.00 97.81 101 THR A N 1
ATOM 779 C CA . THR A 1 101 ? -3.010 1.306 11.122 1.00 97.81 101 THR A CA 1
ATOM 780 C C . THR A 1 101 ? -3.605 0.033 11.722 1.00 97.81 101 THR A C 1
ATOM 782 O O . THR A 1 101 ? -4.594 0.101 12.447 1.00 97.81 101 THR A O 1
ATOM 785 N N . GLU A 1 102 ? -2.994 -1.126 11.473 1.00 97.94 102 GLU A N 1
ATOM 786 C CA . GLU A 1 102 ? -3.407 -2.401 12.068 1.00 97.94 102 GLU A CA 1
ATOM 787 C C . GLU A 1 102 ? -3.258 -2.390 13.592 1.00 97.94 102 GLU A C 1
ATOM 789 O O . GLU A 1 102 ? -4.181 -2.794 14.298 1.00 97.94 102 GLU A O 1
ATOM 794 N N . SER A 1 103 ? -2.145 -1.866 14.113 1.00 97.56 103 SER A N 1
ATOM 795 C CA . SER A 1 103 ? -1.940 -1.717 15.557 1.00 97.56 103 SER A CA 1
ATOM 796 C C . SER A 1 103 ? -2.995 -0.808 16.190 1.00 97.56 103 SER A C 1
ATOM 798 O O . SER A 1 103 ? -3.595 -1.179 17.197 1.00 97.56 103 SER A O 1
ATOM 800 N N . ALA A 1 104 ? -3.260 0.355 15.589 1.00 96.81 104 ALA A N 1
ATOM 801 C CA . ALA A 1 104 ? -4.269 1.292 16.080 1.00 96.81 104 ALA A CA 1
ATOM 802 C C . ALA A 1 104 ? -5.679 0.686 16.033 1.00 96.81 104 ALA A C 1
ATOM 804 O O . ALA A 1 104 ? -6.460 0.843 16.970 1.00 96.81 104 ALA A O 1
ATOM 805 N N . LYS A 1 105 ? -5.999 -0.063 14.969 1.00 97.81 105 LYS A N 1
ATOM 806 C CA . LYS A 1 105 ? -7.263 -0.796 14.856 1.00 97.81 105 LYS A CA 1
ATOM 807 C C . LYS A 1 105 ? -7.408 -1.837 15.966 1.00 97.81 105 LYS A C 1
ATOM 809 O O . LYS A 1 105 ? -8.478 -1.924 16.558 1.00 97.81 105 LYS A O 1
ATOM 814 N N . ASN A 1 106 ? -6.361 -2.608 16.249 1.00 97.44 106 ASN A N 1
ATOM 815 C CA . ASN A 1 106 ? -6.399 -3.627 17.297 1.00 97.44 106 ASN A CA 1
ATOM 816 C C . ASN A 1 106 ? -6.591 -2.998 18.684 1.00 97.44 106 ASN A C 1
ATOM 818 O O . ASN A 1 106 ? -7.449 -3.453 19.433 1.00 97.44 106 ASN A O 1
ATOM 822 N N . GLN A 1 107 ? -5.879 -1.907 18.983 1.00 96.38 107 GLN A N 1
ATOM 823 C CA . GLN A 1 107 ? -6.053 -1.150 20.231 1.00 96.38 107 GLN A CA 1
ATOM 824 C C . GLN A 1 107 ? -7.469 -0.582 20.373 1.00 96.38 107 GLN A C 1
ATOM 826 O O . GLN A 1 107 ? -8.068 -0.641 21.448 1.00 96.38 107 GLN A O 1
ATOM 831 N N . LEU A 1 108 ? -8.031 -0.048 19.285 1.00 97.38 108 LEU A N 1
ATOM 832 C CA . LEU A 1 108 ? -9.398 0.462 19.291 1.00 97.38 108 LEU A CA 1
ATOM 833 C C . LEU A 1 108 ? -10.413 -0.668 19.494 1.00 97.38 108 LEU A C 1
ATOM 835 O O . LEU A 1 108 ? -11.368 -0.498 20.243 1.00 97.38 108 LEU A O 1
ATOM 839 N N . GLN A 1 109 ? -10.201 -1.825 18.866 1.00 97.38 109 GLN A N 1
ATOM 840 C CA . GLN A 1 109 ? -11.064 -2.993 19.028 1.00 97.38 109 GLN A CA 1
ATOM 841 C C . GLN A 1 109 ? -11.030 -3.535 20.463 1.00 97.38 109 GLN A C 1
ATOM 843 O O . GLN A 1 109 ? -12.078 -3.892 21.003 1.00 97.38 109 GLN A O 1
ATOM 848 N N . GLU A 1 110 ? -9.851 -3.576 21.084 1.00 96.25 110 GLU A N 1
ATOM 849 C CA . GLU A 1 110 ? -9.682 -3.945 22.492 1.00 96.25 110 GLU A CA 1
ATOM 850 C C . GLU A 1 110 ? -10.420 -2.951 23.395 1.00 96.25 110 GLU A C 1
ATOM 852 O O . GLU A 1 110 ? -11.289 -3.351 24.165 1.00 96.25 110 GLU A O 1
ATOM 857 N N . THR A 1 111 ? -10.197 -1.649 23.193 1.00 94.44 111 THR A N 1
ATOM 858 C CA . THR A 1 111 ? -10.876 -0.587 23.953 1.00 94.44 111 THR A CA 1
ATOM 859 C C . THR A 1 111 ? -12.397 -0.663 23.814 1.00 94.44 111 THR A C 1
ATOM 861 O O . THR A 1 111 ? -13.114 -0.519 24.801 1.00 94.44 111 THR A O 1
ATOM 864 N N . LEU A 1 112 ? -12.912 -0.903 22.604 1.00 96.88 112 LEU A N 1
ATOM 865 C CA . LEU A 1 112 ? -14.349 -1.052 22.363 1.00 96.88 112 LEU A CA 1
ATOM 866 C C . LEU A 1 112 ? -14.920 -2.283 23.066 1.00 96.88 112 LEU A C 1
ATOM 868 O O . LEU A 1 112 ? -16.023 -2.220 23.603 1.00 96.88 112 LEU A O 1
ATOM 872 N N . THR A 1 113 ? -14.179 -3.389 23.069 1.00 96.19 113 THR A N 1
ATOM 873 C CA . THR A 1 113 ? -14.601 -4.623 23.742 1.00 96.19 113 THR A CA 1
ATOM 874 C C . THR A 1 113 ? -14.636 -4.420 25.255 1.00 96.19 113 THR A C 1
ATOM 876 O O . THR A 1 113 ? -15.635 -4.751 25.890 1.00 96.19 113 THR A O 1
ATOM 879 N N . ASP A 1 114 ? -13.603 -3.793 25.818 1.00 92.62 114 ASP A N 1
ATOM 880 C CA . ASP A 1 114 ? -13.536 -3.451 27.239 1.00 92.62 114 ASP A CA 1
ATOM 881 C C . ASP A 1 114 ? -14.668 -2.500 27.644 1.00 92.62 114 ASP A C 1
ATOM 883 O O . ASP A 1 114 ? -15.329 -2.711 28.660 1.00 92.62 114 ASP A O 1
ATOM 887 N N . GLN A 1 115 ? -14.936 -1.466 26.843 1.00 94.00 115 GLN A N 1
ATOM 888 C CA . GLN A 1 115 ? -16.036 -0.534 27.097 1.00 94.00 115 GLN A CA 1
ATOM 889 C C . GLN A 1 115 ? -17.399 -1.221 27.019 1.00 94.00 115 GLN A C 1
ATOM 891 O O . GLN A 1 115 ? -18.244 -0.979 27.880 1.00 94.00 115 GLN A O 1
ATOM 896 N N . ALA A 1 116 ? -17.615 -2.096 26.034 1.00 95.38 116 ALA A N 1
ATOM 897 C CA . ALA A 1 116 ? -18.856 -2.855 25.917 1.00 95.38 116 ALA A CA 1
ATOM 898 C C . ALA A 1 116 ? -19.088 -3.742 27.151 1.00 95.38 116 ALA A C 1
ATOM 900 O O . ALA A 1 116 ? -20.177 -3.720 27.719 1.00 95.38 116 ALA A O 1
ATOM 901 N N . GLN A 1 117 ? -18.051 -4.442 27.623 1.00 93.19 117 GLN A N 1
ATOM 902 C CA . GLN A 1 117 ? -18.125 -5.252 28.844 1.00 93.19 117 GLN A CA 1
ATOM 903 C C . GLN A 1 117 ? -18.387 -4.404 30.093 1.00 93.19 117 GLN A C 1
ATOM 905 O O . GLN A 1 117 ? -19.152 -4.807 30.968 1.00 93.19 117 GLN A O 1
ATOM 910 N N . GLN A 1 118 ? -17.773 -3.221 30.193 1.00 91.25 118 GLN A N 1
ATOM 911 C CA . GLN A 1 118 ? -18.022 -2.303 31.308 1.00 91.25 118 GLN A CA 1
ATOM 912 C C . GLN A 1 118 ? -19.465 -1.793 31.310 1.00 91.25 118 GLN A C 1
ATOM 914 O O . GLN A 1 118 ? -20.084 -1.745 32.374 1.00 91.25 118 GLN A O 1
ATOM 919 N N . ILE A 1 119 ? -20.006 -1.436 30.141 1.00 94.25 119 ILE A N 1
ATOM 920 C CA . ILE A 1 119 ? -21.403 -1.009 29.996 1.00 94.25 119 ILE A CA 1
ATOM 921 C C . ILE A 1 119 ? -22.342 -2.149 30.389 1.00 94.25 119 ILE A C 1
ATOM 923 O O . ILE A 1 119 ? -23.206 -1.938 31.234 1.00 94.25 119 ILE A O 1
ATOM 927 N N . GLU A 1 120 ? -22.127 -3.360 29.871 1.00 94.75 120 GLU A N 1
ATOM 928 C CA . GLU A 1 120 ? -22.932 -4.537 30.217 1.00 94.75 120 GLU A CA 1
ATOM 929 C C . GLU A 1 120 ? -22.897 -4.822 31.728 1.00 94.75 120 GLU A C 1
ATOM 931 O O . GLU A 1 120 ? -23.936 -5.020 32.361 1.00 94.75 120 GLU A O 1
ATOM 936 N N . PHE A 1 121 ? -21.712 -4.761 32.345 1.00 92.12 121 PHE A N 1
ATOM 937 C CA . PHE A 1 121 ? -21.565 -4.902 33.793 1.00 92.12 121 PHE A CA 1
ATOM 938 C C . PHE A 1 121 ? -22.351 -3.827 34.558 1.00 92.12 121 PHE A C 1
ATOM 940 O O . PHE A 1 121 ? -23.042 -4.140 35.532 1.00 92.12 121 PHE A O 1
ATOM 947 N N . CYS A 1 122 ? -22.279 -2.566 34.119 1.00 92.44 122 CYS A N 1
ATOM 948 C CA . CYS A 1 122 ? -23.016 -1.463 34.733 1.00 92.44 122 CYS A CA 1
ATOM 949 C C . CYS A 1 122 ? -24.530 -1.641 34.587 1.00 92.44 122 CYS A C 1
ATOM 951 O O . CYS A 1 122 ? -25.256 -1.431 35.557 1.00 92.44 122 CYS A O 1
ATOM 953 N N . GLU A 1 123 ? -25.013 -2.053 33.415 1.00 94.19 123 GLU A N 1
ATOM 954 C CA . GLU A 1 123 ? -26.432 -2.307 33.162 1.00 94.19 123 GLU A CA 1
ATOM 955 C C . GLU A 1 123 ? -26.967 -3.421 34.067 1.00 94.19 123 GLU A C 1
ATOM 957 O O . GLU A 1 123 ? -27.936 -3.215 34.805 1.00 94.19 123 GLU A O 1
ATOM 962 N N . VAL A 1 124 ? -26.293 -4.576 34.082 1.00 95.12 124 VAL A N 1
ATOM 963 C CA . VAL A 1 124 ? -26.685 -5.731 34.902 1.00 95.12 124 VAL A CA 1
ATOM 964 C C . VAL A 1 124 ? -26.676 -5.380 36.389 1.00 95.12 124 VAL A C 1
ATOM 966 O O . VAL A 1 124 ? -27.606 -5.735 37.122 1.00 95.12 124 VAL A O 1
ATOM 969 N N . ASN A 1 125 ? -25.651 -4.674 36.863 1.00 93.31 125 ASN A N 1
ATOM 970 C CA . ASN A 1 125 ? -25.548 -4.338 38.278 1.00 93.31 125 ASN A CA 1
ATOM 971 C C . ASN A 1 125 ? -26.500 -3.225 38.694 1.00 93.31 125 ASN A C 1
ATOM 973 O O . ASN A 1 125 ? -27.029 -3.288 39.800 1.00 93.31 125 ASN A O 1
ATOM 977 N N . ASN A 1 126 ? -26.795 -2.262 37.820 1.00 94.25 126 ASN A N 1
ATOM 978 C CA . ASN A 1 126 ? -27.814 -1.253 38.090 1.00 94.25 126 ASN A CA 1
ATOM 979 C C . ASN A 1 126 ? -29.185 -1.911 38.315 1.00 94.25 126 ASN A C 1
ATOM 981 O O . ASN A 1 126 ? -29.859 -1.625 39.305 1.00 94.25 126 ASN A O 1
ATOM 985 N N . VAL A 1 127 ? -29.558 -2.887 37.478 1.00 95.06 127 VAL A N 1
ATOM 986 C CA . VAL A 1 127 ? -30.790 -3.671 37.674 1.00 95.06 127 VAL A CA 1
ATOM 987 C C . VAL A 1 127 ? -30.795 -4.380 39.035 1.00 95.06 127 VAL A C 1
ATOM 989 O O . VAL A 1 127 ? -31.786 -4.307 39.767 1.00 95.06 127 VAL A O 1
ATOM 992 N N . LYS A 1 128 ? -29.685 -5.023 39.417 1.00 94.00 128 LYS A N 1
ATOM 993 C CA . LYS A 1 128 ? -29.564 -5.713 40.714 1.00 94.00 128 LYS A CA 1
ATOM 994 C C . LYS A 1 128 ? -29.605 -4.750 41.904 1.00 94.00 128 LYS A C 1
ATOM 996 O O . LYS A 1 128 ? -30.243 -5.061 42.906 1.00 94.00 128 LYS A O 1
ATOM 1001 N N . LEU A 1 129 ? -28.978 -3.579 41.802 1.00 93.62 129 LEU A N 1
ATOM 1002 C CA . LEU A 1 129 ? -29.027 -2.545 42.838 1.00 93.62 129 LEU A CA 1
ATOM 1003 C C . LEU A 1 129 ? -30.454 -2.016 43.021 1.00 93.62 129 LEU A C 1
ATOM 1005 O O . LEU A 1 129 ? -30.921 -1.895 44.151 1.00 93.62 129 LEU A O 1
ATOM 1009 N N . VAL A 1 130 ? -31.192 -1.786 41.930 1.00 93.44 130 VAL A N 1
ATOM 1010 C CA . VAL A 1 130 ? -32.620 -1.432 41.998 1.00 93.44 130 VAL A CA 1
ATOM 1011 C C . VAL A 1 130 ? -33.430 -2.540 42.678 1.00 93.44 130 VAL A C 1
ATOM 1013 O O . VAL A 1 130 ? -34.311 -2.243 43.486 1.00 93.44 130 VAL A O 1
ATOM 1016 N N . GLN A 1 131 ? -33.132 -3.811 42.397 1.00 94.12 131 GLN A N 1
ATOM 1017 C CA . GLN A 1 131 ? -33.792 -4.943 43.049 1.00 94.12 131 GLN A CA 1
ATOM 1018 C C . GLN A 1 131 ? -33.504 -4.991 44.557 1.00 94.12 131 GLN A C 1
ATOM 1020 O O . GLN A 1 131 ? -34.443 -5.144 45.336 1.00 94.12 131 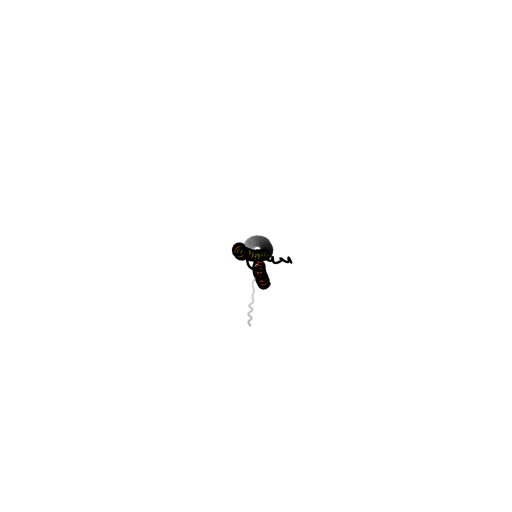GLN A O 1
ATOM 1025 N N . ILE A 1 132 ? -32.247 -4.805 44.973 1.00 92.75 132 ILE A N 1
ATOM 1026 C CA . IL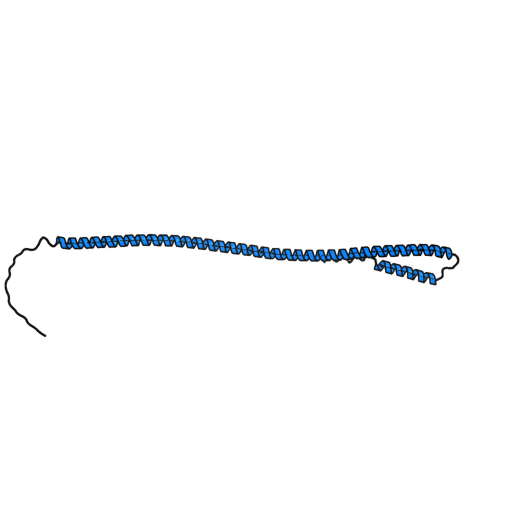E A 1 132 ? -31.861 -4.714 46.392 1.00 92.75 132 ILE A CA 1
ATOM 1027 C C . ILE A 1 132 ? -32.585 -3.551 47.072 1.00 92.75 132 ILE A C 1
ATOM 1029 O O . ILE A 1 132 ? -33.156 -3.731 48.144 1.00 92.75 132 ILE A O 1
ATOM 1033 N N . ASN A 1 133 ? -32.629 -2.378 46.436 1.00 90.50 133 ASN A N 1
ATOM 1034 C CA . ASN A 1 133 ? -33.326 -1.213 46.981 1.00 90.50 133 ASN A CA 1
ATOM 1035 C C . ASN A 1 133 ? -34.820 -1.493 47.197 1.00 90.50 133 ASN A C 1
ATOM 1037 O O . ASN A 1 133 ? -35.365 -1.145 48.241 1.00 90.50 133 ASN A O 1
ATOM 1041 N N . ARG A 1 134 ? -35.482 -2.165 46.245 1.00 92.44 134 ARG A N 1
ATOM 1042 C CA . ARG A 1 134 ? -36.884 -2.589 46.401 1.00 92.44 134 ARG A CA 1
ATOM 1043 C C . ARG A 1 134 ? -37.059 -3.600 47.535 1.00 92.44 134 ARG A C 1
ATOM 1045 O O . ARG A 1 134 ? -38.013 -3.481 48.294 1.00 92.44 134 ARG A O 1
ATOM 1052 N N . GLU A 1 135 ? -36.141 -4.557 47.668 1.00 92.50 135 GLU A N 1
ATOM 1053 C CA . GLU A 1 135 ? -36.150 -5.545 48.755 1.00 92.50 135 GLU A CA 1
ATOM 1054 C C . GLU A 1 135 ? -36.013 -4.872 50.133 1.00 92.50 135 GLU A C 1
ATOM 1056 O O . GLU A 1 135 ? -36.738 -5.216 51.067 1.00 92.50 135 GLU A O 1
ATOM 1061 N N . LEU A 1 136 ? -35.127 -3.877 50.254 1.00 89.69 136 LEU A N 1
ATOM 1062 C CA . LEU A 1 136 ? -34.937 -3.099 51.480 1.00 89.69 136 LEU A CA 1
ATOM 1063 C C . LEU A 1 136 ? -36.187 -2.291 51.853 1.00 89.69 136 LEU A C 1
ATOM 1065 O O . LEU A 1 136 ? -36.576 -2.293 53.021 1.00 89.69 136 LEU A O 1
ATOM 1069 N N . VAL A 1 137 ? -36.832 -1.637 50.878 1.00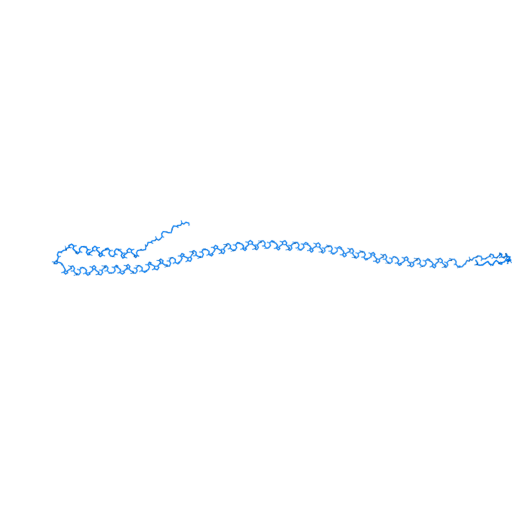 90.12 137 VAL A N 1
ATOM 1070 C CA . VAL A 1 137 ? -38.087 -0.893 51.099 1.00 90.12 137 VAL A CA 1
ATOM 1071 C C . VAL A 1 137 ? -39.207 -1.834 51.548 1.00 90.12 137 VAL A C 1
ATOM 1073 O O . VAL A 1 137 ? -39.829 -1.580 52.576 1.00 90.12 137 VAL A O 1
ATOM 1076 N N . ASP A 1 138 ? -39.405 -2.960 50.858 1.00 89.06 138 ASP A N 1
ATOM 1077 C CA . ASP A 1 138 ? -40.431 -3.956 51.207 1.00 89.06 138 ASP A CA 1
ATOM 1078 C C . ASP A 1 138 ? -40.205 -4.549 52.613 1.00 89.06 138 ASP A C 1
ATOM 1080 O O . ASP A 1 138 ? -41.140 -4.679 53.407 1.00 89.06 138 ASP A O 1
ATOM 1084 N N . ARG A 1 139 ? -38.952 -4.848 52.989 1.00 84.81 139 ARG A N 1
ATOM 1085 C CA . ARG A 1 139 ? -38.634 -5.282 54.362 1.00 84.81 139 ARG A CA 1
ATOM 1086 C C . ARG A 1 139 ? -38.864 -4.189 55.397 1.00 84.81 139 ARG A C 1
ATOM 1088 O O . ARG A 1 139 ? -39.303 -4.510 56.499 1.00 84.81 139 ARG A O 1
ATOM 1095 N N . TYR A 1 140 ? -38.566 -2.930 55.083 1.00 82.69 140 TYR A N 1
ATOM 1096 C CA . TYR A 1 140 ? -38.809 -1.813 55.994 1.00 82.69 140 TYR A CA 1
ATOM 1097 C C . TYR A 1 140 ? -40.310 -1.592 56.233 1.00 82.69 140 TYR A C 1
ATOM 1099 O O . TYR A 1 140 ? -40.731 -1.448 57.381 1.00 82.69 140 TYR A O 1
ATOM 1107 N N . GLU A 1 141 ? -41.131 -1.659 55.182 1.00 80.88 141 GLU A N 1
ATOM 1108 C CA . GLU A 1 141 ? -42.594 -1.591 55.283 1.00 80.88 141 GLU A CA 1
ATOM 1109 C C . GLU A 1 141 ? -43.159 -2.757 56.105 1.00 80.88 141 GLU A C 1
ATOM 1111 O O . GLU A 1 141 ? -43.934 -2.549 57.042 1.00 80.88 141 GLU A O 1
ATOM 1116 N N . LYS A 1 142 ? -42.710 -3.990 55.830 1.00 82.69 142 LYS A N 1
ATOM 1117 C CA . LYS A 1 142 ? -43.096 -5.176 56.612 1.00 82.69 142 LYS A CA 1
ATOM 1118 C C . LYS A 1 142 ? -42.644 -5.080 58.062 1.00 82.69 142 LYS A C 1
ATOM 1120 O O . LYS A 1 142 ? -43.411 -5.444 58.947 1.00 82.69 142 LYS A O 1
ATOM 1125 N N . LYS A 1 143 ? -41.438 -4.565 58.325 1.00 74.38 143 LYS A N 1
ATOM 1126 C CA . LYS A 1 143 ? -40.976 -4.278 59.685 1.00 74.38 143 LYS A CA 1
ATOM 1127 C C . LYS A 1 143 ? -41.904 -3.281 60.360 1.00 74.38 143 LYS A C 1
ATOM 1129 O O . LYS A 1 143 ? -42.273 -3.536 61.490 1.00 74.38 143 LYS A O 1
ATOM 1134 N N . SER A 1 144 ? -42.326 -2.208 59.693 1.00 70.06 144 SER A N 1
ATOM 1135 C CA . SER A 1 144 ? -43.278 -1.250 60.270 1.00 70.06 144 SER A CA 1
ATOM 1136 C C . SER A 1 144 ? -44.618 -1.907 60.621 1.00 70.06 144 SER A C 1
ATOM 1138 O O . SER A 1 144 ? -45.141 -1.677 61.710 1.00 70.06 144 SER A O 1
ATOM 1140 N N . ALA A 1 145 ? -45.136 -2.790 59.763 1.00 72.94 145 ALA A N 1
ATOM 1141 C CA . ALA A 1 145 ? -46.363 -3.541 60.037 1.00 72.94 145 ALA A CA 1
ATOM 1142 C C . ALA A 1 145 ? -46.203 -4.545 61.198 1.00 72.94 145 ALA A C 1
ATOM 1144 O O . ALA A 1 145 ? -47.093 -4.685 62.036 1.00 72.94 145 ALA A O 1
ATOM 1145 N N . VAL A 1 146 ? -45.058 -5.226 61.265 1.00 68.69 146 VAL A N 1
ATOM 1146 C CA . VAL A 1 146 ? -44.724 -6.203 62.309 1.00 68.69 146 VAL A CA 1
ATOM 1147 C C . VAL A 1 146 ? -44.404 -5.508 63.639 1.00 68.69 146 VAL A C 1
ATOM 1149 O O . VAL A 1 146 ? -44.903 -5.953 64.664 1.00 68.69 146 VAL A O 1
ATOM 1152 N N . ASP A 1 147 ? -43.675 -4.387 63.641 1.00 65.88 147 ASP A N 1
ATOM 1153 C CA . ASP A 1 147 ? -43.407 -3.531 64.811 1.00 65.88 147 ASP A CA 1
ATOM 1154 C C . ASP A 1 147 ? -44.696 -2.891 65.343 1.00 65.88 147 ASP A C 1
ATOM 1156 O O . ASP A 1 147 ? -44.879 -2.812 66.557 1.00 65.88 147 ASP A O 1
ATOM 1160 N N . ALA A 1 148 ? -45.631 -2.499 64.468 1.00 63.97 148 ALA A N 1
ATOM 1161 C CA . ALA A 1 148 ? -46.966 -2.065 64.885 1.00 63.97 148 ALA A CA 1
ATOM 1162 C C . ALA A 1 148 ? -47.734 -3.186 65.615 1.00 63.97 148 ALA A C 1
ATOM 1164 O O . ALA A 1 148 ? -48.495 -2.907 66.541 1.00 63.97 148 ALA A O 1
ATOM 1165 N N . LEU A 1 149 ? -47.492 -4.452 65.255 1.00 61.31 149 LEU A N 1
ATOM 1166 C CA . LEU A 1 149 ? -48.022 -5.628 65.952 1.00 61.31 149 LEU A CA 1
ATOM 1167 C C . LEU A 1 149 ? -47.236 -5.962 67.245 1.00 61.31 149 LEU A C 1
ATOM 1169 O O . LEU A 1 149 ? -47.814 -6.474 68.204 1.00 61.31 149 LEU A O 1
ATOM 1173 N N . LEU A 1 150 ? -45.928 -5.667 67.275 1.00 63.28 150 LEU A N 1
ATOM 1174 C CA . LEU A 1 150 ? -44.947 -6.032 68.312 1.00 63.28 150 LEU A CA 1
ATOM 1175 C C . LEU A 1 150 ? -44.677 -4.959 69.375 1.00 63.28 150 LEU A C 1
ATOM 1177 O O . LEU A 1 150 ? -43.825 -5.191 70.232 1.00 63.28 150 LEU A O 1
ATOM 1181 N N . GLN A 1 151 ? -45.434 -3.854 69.426 1.00 55.41 151 GLN A N 1
ATOM 1182 C CA . GLN A 1 151 ? -45.403 -2.841 70.508 1.00 55.41 151 GLN A CA 1
ATOM 1183 C C . GLN A 1 151 ? -45.534 -3.404 71.950 1.00 55.41 151 GLN A C 1
ATOM 1185 O O . GLN A 1 151 ? -45.535 -2.644 72.917 1.00 55.41 151 GLN A O 1
ATOM 1190 N N . ARG A 1 152 ? -45.649 -4.727 72.123 1.00 57.09 152 ARG A N 1
ATOM 1191 C CA . ARG A 1 152 ? -45.756 -5.439 73.398 1.00 57.09 152 ARG A CA 1
ATOM 1192 C C . ARG A 1 152 ? -44.496 -6.201 73.835 1.00 57.09 152 ARG A C 1
ATOM 1194 O O . ARG A 1 152 ? -44.540 -6.761 74.926 1.00 57.09 152 ARG A O 1
ATOM 1201 N N . GLU A 1 153 ? -43.399 -6.227 73.070 1.00 52.78 153 GLU A N 1
ATOM 1202 C CA . GLU A 1 153 ? -42.174 -6.943 73.480 1.00 52.78 153 GLU A CA 1
ATOM 1203 C C . GLU A 1 153 ? -40.925 -6.049 73.626 1.00 52.78 153 GLU A C 1
ATOM 1205 O O . GLU A 1 153 ? -40.656 -5.211 72.763 1.00 52.78 153 GLU A O 1
ATOM 1210 N N . PRO A 1 154 ? -40.115 -6.238 74.689 1.00 60.44 154 PRO A N 1
ATOM 1211 C CA . PRO A 1 154 ? -38.849 -5.532 74.862 1.00 60.44 154 PRO A CA 1
ATOM 1212 C C . PRO A 1 154 ? -37.790 -6.024 73.858 1.00 60.44 154 PRO A C 1
ATOM 1214 O O . PRO A 1 154 ? -37.567 -7.222 73.696 1.00 60.44 154 PRO A O 1
ATOM 1217 N N . LEU A 1 155 ? -37.100 -5.085 73.203 1.00 67.06 155 LEU A N 1
ATOM 1218 C CA . LEU A 1 155 ? -35.963 -5.340 72.307 1.00 67.06 155 LEU A CA 1
ATOM 1219 C C . LEU A 1 155 ? -34.830 -6.086 73.045 1.00 67.06 155 LEU A C 1
ATOM 1221 O O . LEU A 1 155 ? -34.144 -5.510 73.887 1.00 67.06 155 LEU A O 1
ATOM 1225 N N . THR A 1 156 ? -34.618 -7.366 72.727 1.00 68.25 156 THR A N 1
ATOM 1226 C CA . THR A 1 156 ? -33.540 -8.202 73.292 1.00 68.25 156 THR A CA 1
ATOM 1227 C C . THR A 1 156 ? -32.229 -8.082 72.495 1.00 68.25 156 THR A C 1
ATOM 1229 O O . THR A 1 156 ? -32.223 -7.663 71.338 1.00 68.25 156 THR A O 1
ATOM 1232 N N . GLN A 1 157 ? -31.096 -8.484 73.093 1.00 68.06 157 GLN A N 1
ATOM 1233 C CA . GLN A 1 157 ? -29.771 -8.451 72.443 1.00 68.06 157 GLN A CA 1
ATOM 1234 C C . GLN A 1 157 ? -29.655 -9.377 71.213 1.00 68.06 157 GLN A C 1
ATOM 1236 O O . GLN A 1 157 ? -28.917 -9.051 70.289 1.00 68.06 157 GLN A O 1
ATOM 1241 N N . LEU A 1 158 ? -30.408 -10.485 71.154 1.00 65.44 158 LEU A N 1
ATOM 1242 C CA . LEU A 1 158 ? -30.402 -11.416 70.012 1.00 65.44 158 LEU A CA 1
ATOM 1243 C C . LEU A 1 158 ? -30.900 -10.753 68.716 1.00 65.44 158 LEU A C 1
ATOM 1245 O O . LEU A 1 158 ? -30.252 -10.875 67.679 1.00 65.44 158 LEU A O 1
ATOM 1249 N N . LYS A 1 159 ? -31.978 -9.956 68.791 1.00 70.25 159 LYS A N 1
ATOM 1250 C CA . LYS A 1 159 ? -32.510 -9.217 67.630 1.00 70.25 159 LYS A CA 1
ATOM 1251 C C . LYS A 1 159 ? -31.529 -8.179 67.078 1.00 70.25 159 LYS A C 1
ATOM 1253 O O . LYS A 1 159 ? -31.607 -7.818 65.908 1.00 70.25 159 LYS A O 1
ATOM 1258 N N . ARG A 1 160 ? -30.610 -7.680 67.911 1.00 74.31 160 ARG A N 1
ATOM 1259 C CA . ARG A 1 160 ? -29.596 -6.707 67.493 1.00 74.31 160 ARG A CA 1
ATOM 1260 C C . ARG A 1 160 ? -28.507 -7.357 66.635 1.00 74.31 160 ARG A C 1
ATOM 1262 O O . ARG A 1 160 ? -28.166 -6.799 65.600 1.00 74.31 160 ARG A O 1
ATOM 1269 N N . VAL A 1 161 ? -28.036 -8.546 67.015 1.00 81.94 161 VAL A N 1
ATOM 1270 C CA . VAL A 1 161 ? -27.049 -9.313 66.231 1.00 81.94 161 VAL A CA 1
ATOM 1271 C C . VAL A 1 161 ? -27.638 -9.753 64.888 1.00 81.94 161 VAL A C 1
ATOM 1273 O O . VAL A 1 161 ? -26.992 -9.608 63.856 1.00 81.94 161 VAL A O 1
ATOM 1276 N N . GLU A 1 162 ? -28.889 -10.223 64.868 1.00 77.81 162 GLU A N 1
ATOM 1277 C CA . GLU A 1 162 ? -29.581 -10.552 63.611 1.00 77.81 162 GLU A CA 1
ATOM 1278 C C . GLU A 1 162 ? -29.686 -9.340 62.676 1.00 77.81 162 GLU A C 1
ATOM 1280 O O . GLU A 1 162 ? -29.483 -9.464 61.470 1.00 77.81 162 GLU A O 1
ATOM 1285 N N . PHE A 1 163 ? -29.959 -8.153 63.225 1.00 77.56 163 PHE A N 1
ATOM 1286 C CA . PHE A 1 163 ? -30.018 -6.925 62.438 1.00 77.56 163 PHE A CA 1
ATOM 1287 C C . PHE A 1 163 ? -28.648 -6.528 61.873 1.00 77.56 163 PHE A C 1
ATOM 1289 O O . PHE A 1 163 ? -28.558 -6.164 60.703 1.00 77.56 163 PHE A O 1
ATOM 1296 N N . GLU A 1 164 ? -27.586 -6.625 62.676 1.00 81.88 164 GLU A N 1
ATOM 1297 C CA . GLU A 1 164 ? -26.209 -6.377 62.231 1.00 81.88 164 GLU A CA 1
ATOM 1298 C C . GLU A 1 164 ? -25.809 -7.333 61.092 1.00 81.88 164 GLU A C 1
ATOM 1300 O O . GLU A 1 164 ? -25.279 -6.870 60.082 1.00 81.88 164 GLU A O 1
ATOM 1305 N N . ASN A 1 165 ? -26.169 -8.621 61.181 1.00 85.69 165 ASN A N 1
ATOM 1306 C CA . ASN A 1 165 ? -25.924 -9.603 60.117 1.00 85.69 165 ASN A CA 1
ATOM 1307 C C . ASN A 1 165 ? -26.653 -9.249 58.812 1.00 85.69 165 ASN A C 1
ATOM 1309 O O . ASN A 1 165 ? -26.068 -9.335 57.737 1.00 85.69 165 ASN A O 1
ATOM 1313 N N . ILE A 1 166 ? -27.918 -8.823 58.895 1.00 84.50 166 ILE A N 1
ATOM 1314 C CA . ILE A 1 166 ? -28.694 -8.417 57.713 1.00 84.50 166 ILE A CA 1
ATOM 1315 C C . ILE A 1 166 ? -28.072 -7.176 57.062 1.00 84.50 166 ILE A C 1
ATOM 1317 O O . ILE A 1 166 ? -27.949 -7.112 55.840 1.00 84.50 166 ILE A O 1
ATOM 1321 N N . VAL A 1 167 ? -27.675 -6.180 57.861 1.00 86.62 167 VAL A N 1
ATOM 1322 C CA . VAL A 1 167 ? -27.013 -4.971 57.346 1.00 86.62 167 VAL A CA 1
ATOM 1323 C C . VAL A 1 167 ? -25.711 -5.333 56.636 1.00 86.62 167 VAL A C 1
ATOM 1325 O O . VAL A 1 167 ? -25.491 -4.852 55.526 1.00 86.62 167 VAL A O 1
ATOM 1328 N N . GLN A 1 168 ? -24.889 -6.194 57.239 1.00 88.19 168 GLN A N 1
ATOM 1329 C CA . GLN A 1 168 ? -23.650 -6.678 56.627 1.00 88.19 168 GLN A CA 1
ATOM 1330 C C . GLN A 1 168 ? -23.919 -7.421 55.316 1.00 88.19 168 GLN A C 1
ATOM 1332 O O . GLN A 1 168 ? -23.308 -7.095 54.306 1.00 88.19 168 GLN A O 1
ATOM 1337 N N . GLU A 1 169 ? -24.901 -8.326 55.278 1.00 89.62 169 GLU A N 1
ATOM 1338 C CA . GLU A 1 169 ? -25.257 -9.062 54.058 1.00 89.62 169 GLU A CA 1
ATOM 1339 C C . GLU A 1 169 ? -25.611 -8.117 52.895 1.00 89.62 169 GLU A C 1
ATOM 1341 O O . GLU A 1 169 ? -25.153 -8.303 51.765 1.00 89.62 169 GLU A O 1
ATOM 1346 N N . TYR A 1 170 ? -26.408 -7.074 53.150 1.00 89.19 170 TYR A N 1
ATOM 1347 C CA . TYR A 1 170 ? -26.738 -6.095 52.111 1.00 89.19 170 TYR A CA 1
ATOM 1348 C C . TYR A 1 170 ? -25.553 -5.209 51.731 1.00 89.19 170 TYR A C 1
ATOM 1350 O O . TYR A 1 170 ? -25.410 -4.891 50.550 1.00 89.19 170 TYR A O 1
ATOM 1358 N N . GLN A 1 171 ? -24.712 -4.815 52.689 1.00 88.69 171 GLN A N 1
ATOM 1359 C CA . GLN A 1 171 ? -23.487 -4.067 52.404 1.00 88.69 171 GLN A CA 1
ATOM 1360 C C . GLN A 1 171 ? -22.559 -4.873 51.493 1.00 88.69 171 GLN A C 1
ATOM 1362 O O . GLN A 1 171 ? -22.137 -4.353 50.460 1.00 88.69 171 GLN A O 1
ATOM 1367 N N . ASP A 1 172 ? -22.350 -6.152 51.798 1.00 90.12 172 ASP A N 1
ATOM 1368 C CA . ASP A 1 172 ? -21.537 -7.062 50.993 1.00 90.12 172 ASP A CA 1
ATOM 1369 C C . ASP A 1 172 ? -22.124 -7.233 49.583 1.00 90.12 172 ASP A C 1
ATOM 1371 O O . ASP A 1 172 ? -21.408 -7.139 48.581 1.00 90.12 172 ASP A O 1
ATOM 1375 N N . ARG A 1 173 ? -23.448 -7.421 49.474 1.00 90.25 173 ARG A N 1
ATOM 1376 C CA . ARG A 1 173 ? -24.148 -7.517 48.179 1.00 90.25 173 ARG A CA 1
ATOM 1377 C C . ARG A 1 173 ? -24.003 -6.240 47.350 1.00 90.25 173 ARG A C 1
ATOM 1379 O O . ARG A 1 173 ? -23.799 -6.326 46.142 1.00 90.25 173 ARG A O 1
ATOM 1386 N N . ILE A 1 174 ? -24.121 -5.062 47.962 1.00 89.56 174 ILE A N 1
ATOM 1387 C CA . ILE A 1 174 ? -23.974 -3.772 47.271 1.00 89.56 174 ILE A CA 1
ATOM 1388 C C . ILE A 1 174 ? -22.518 -3.549 46.851 1.00 89.56 174 ILE A C 1
ATOM 1390 O O . ILE A 1 174 ? -22.269 -3.107 45.725 1.00 89.56 174 ILE A O 1
ATOM 1394 N N . GLU A 1 175 ? -21.550 -3.886 47.705 1.00 88.94 175 GLU A N 1
ATOM 1395 C CA . GLU A 1 175 ? -20.134 -3.728 47.378 1.00 88.94 175 GLU A CA 1
ATOM 1396 C C . GLU A 1 175 ? -19.739 -4.582 46.166 1.00 88.94 175 GLU A C 1
ATOM 1398 O O . GLU A 1 175 ? -19.068 -4.083 45.261 1.00 88.94 175 GLU A O 1
ATOM 1403 N N . GLN A 1 176 ? -20.211 -5.830 46.092 1.00 88.19 176 GLN A N 1
ATOM 1404 C CA . GLN A 1 176 ? -19.950 -6.726 44.956 1.00 88.19 176 GLN A CA 1
ATOM 1405 C C . GLN A 1 176 ? -20.485 -6.192 43.618 1.00 88.19 176 GLN A C 1
ATOM 1407 O O . GLN A 1 176 ? -19.942 -6.510 42.561 1.00 88.19 176 GLN A O 1
ATOM 1412 N N . LEU A 1 177 ? -21.554 -5.394 43.651 1.00 88.69 177 LEU A N 1
ATOM 1413 C CA . LEU A 1 177 ? -22.192 -4.822 42.461 1.00 88.69 177 LEU A CA 1
ATOM 1414 C C . LEU A 1 177 ? -21.631 -3.449 42.082 1.00 88.69 177 LEU A C 1
ATOM 1416 O O . LEU A 1 177 ? -21.882 -2.957 40.979 1.00 88.69 177 LEU A O 1
ATOM 1420 N N . THR A 1 178 ? -20.884 -2.818 42.985 1.00 86.00 178 THR A N 1
ATOM 1421 C CA . THR A 1 178 ? -20.345 -1.479 42.771 1.00 86.00 178 THR A CA 1
ATOM 1422 C C . THR A 1 178 ? -19.207 -1.526 41.755 1.00 86.00 178 THR A C 1
ATOM 1424 O O . THR A 1 178 ? -18.226 -2.251 41.919 1.00 86.00 178 THR A O 1
ATOM 1427 N N . PHE A 1 179 ? -19.320 -0.725 40.694 1.00 83.50 179 PHE A N 1
ATOM 1428 C CA . PHE A 1 179 ? -18.266 -0.602 39.692 1.00 83.50 179 PHE A CA 1
ATOM 1429 C C . PHE A 1 179 ? -17.010 0.034 40.299 1.00 83.50 179 PHE A C 1
ATOM 1431 O O . PHE A 1 179 ? -17.054 1.144 40.829 1.00 83.50 179 PHE A O 1
ATOM 1438 N N . LYS A 1 180 ? -15.873 -0.662 40.193 1.00 80.88 180 LYS A N 1
ATOM 1439 C CA . LYS A 1 180 ? -14.552 -0.151 40.577 1.00 80.88 180 LYS A CA 1
ATOM 1440 C C . LYS A 1 180 ? -13.783 0.140 39.292 1.00 80.88 180 LYS A C 1
ATOM 1442 O O . LYS A 1 180 ? -13.411 -0.779 38.566 1.00 80.88 180 LYS A O 1
ATOM 1447 N N . GLN A 1 181 ? -13.583 1.421 38.991 1.00 67.12 181 GLN A N 1
ATOM 1448 C CA . GLN A 1 181 ? -12.860 1.829 37.791 1.00 67.12 181 GLN A CA 1
ATOM 1449 C C . GLN A 1 181 ? -11.433 1.276 37.839 1.00 67.12 181 GLN A C 1
ATOM 1451 O O . GLN A 1 181 ? -10.684 1.543 38.780 1.00 67.12 181 GLN A O 1
ATOM 1456 N N . LYS A 1 182 ? -11.046 0.508 36.818 1.00 64.44 182 LYS A N 1
ATOM 1457 C CA . LYS A 1 182 ? -9.655 0.097 36.641 1.00 64.44 182 LYS A CA 1
ATOM 1458 C C . LYS A 1 182 ? -8.876 1.343 36.226 1.00 64.44 182 LYS A C 1
ATOM 1460 O O . LYS A 1 182 ? -9.110 1.876 35.145 1.00 64.44 182 LYS A O 1
ATOM 1465 N N . THR A 1 183 ? -8.012 1.849 37.103 1.00 47.59 183 THR A N 1
ATOM 1466 C CA . THR A 1 183 ? -7.142 2.989 36.805 1.00 47.59 183 THR A CA 1
ATOM 1467 C C . THR A 1 183 ? -6.326 2.641 35.565 1.00 47.59 183 THR A C 1
ATOM 1469 O O . THR A 1 183 ? -5.492 1.738 35.602 1.00 47.59 183 THR A O 1
ATOM 1472 N N . ILE A 1 184 ? -6.600 3.310 34.446 1.00 50.12 184 ILE A N 1
ATOM 1473 C CA . ILE A 1 184 ? -5.785 3.188 33.241 1.00 50.12 184 ILE A CA 1
ATOM 1474 C C . ILE A 1 184 ? -4.482 3.914 33.568 1.00 50.12 184 ILE A C 1
ATOM 1476 O O . ILE A 1 184 ? -4.395 5.136 33.465 1.00 50.12 184 ILE A O 1
ATOM 1480 N N . SER A 1 185 ? -3.483 3.180 34.058 1.00 43.03 185 SER A N 1
ATOM 1481 C CA . SER A 1 185 ? -2.112 3.675 34.086 1.00 43.03 185 SER A CA 1
ATOM 1482 C C . SER A 1 185 ? -1.685 3.874 32.638 1.00 43.03 185 SER A C 1
ATOM 1484 O O . SER A 1 185 ? -1.358 2.912 31.950 1.00 43.03 185 SER A O 1
ATOM 1486 N N . SER A 1 186 ? -1.738 5.121 32.169 1.00 36.84 186 SER A N 1
ATOM 1487 C CA . SER A 1 186 ? -1.077 5.518 30.934 1.00 36.84 186 SER A CA 1
ATOM 1488 C C . SER A 1 186 ? 0.426 5.310 31.123 1.00 36.84 186 SER A C 1
ATOM 1490 O O . SER A 1 186 ? 1.046 6.007 31.932 1.00 36.84 186 SER A O 1
ATOM 1492 N N . GLN A 1 187 ? 0.989 4.336 30.419 1.00 34.69 187 GLN A N 1
ATOM 1493 C CA . GLN A 1 187 ? 2.404 4.325 30.063 1.00 34.69 187 GLN A CA 1
ATOM 1494 C C . GLN A 1 187 ? 2.520 4.694 28.591 1.00 34.69 187 GLN A C 1
ATOM 1496 O O . GLN A 1 187 ? 1.651 4.238 27.814 1.00 34.69 187 GLN A O 1
#

Radius of gyration: 66.97 Å; chains: 1; bounding box: 129×43×178 Å

pLDDT: mean 82.27, std 19.18, range [34.69, 98.12]